Protein 3E97 (pdb70)

Nearest PDB structures (foldseek):
  4qx5-assembly1_A  TM=8.633E-01  e=5.272E-08  Homo sapiens
  6flo-assembly1_A  TM=8.308E-01  e=7.517E-08  Trypanosoma brucei brucei TREU927
  7t4v-assembly2_B  TM=6.970E-01  e=5.272E-08  Homo sapiens
  8evb-assembly1_D  TM=7.385E-01  e=1.285E-06  Homo sapiens
  1cx4-assembly1_A  TM=6.347E-01  e=1.441E-07  Rattus norvegicus

InterPro domains:
  IPR000595 Cyclic nucleotide-binding domain [PF00027] (10-98)
  IPR000595 Cyclic nucleotide-binding domain [PS50042] (1-112)
  IPR000595 Cyclic nucleotide-binding domain [SM00100] (1-110)
  IPR000595 Cyclic nucleotide-binding domain [cd00038] (2-102)
  IPR012318 Crp-type HTH domain [PF13545] (149-202)
  IPR012318 Crp-type HTH domain [PS51063] (125-197)
  IPR012318 Crp-type HTH domain [SM00419] (147-195)
  IPR014710 RmlC-like jelly roll fold [G3DSA:2.60.120.10] (1-125)
  IPR018488 Cyclic nucleotide-binding, conserved site [PS00889] (60-77)
  IPR018490 Cyclic nucleotide-binding domain superfamily [SSF51206] (4-120)
  IPR036388 Winged helix-like DNA-binding domain superfamily [G3DSA:1.10.10.10] (126-210)
  IPR036390 Winged helix DNA-binding domain superfamily [SSF46785] (132-202)
  IPR050397 Global Transcriptional Regulators in Environmental Response [PTHR24567] (12-201)

CATH classification: 2.60.120.10 (+1 more: 1.10.10.10)

Secondary structure (DSSP, 8-state):
----HHHHHTSGGGTT--TT--HHHHT---EEE-TT-B---TT-TTT--EEE-SSEEEEEEE---EEEEEEEESSEEESTTTTT------EEEEESS-EEE---HHHHHHHHHH-HHHHHHHH--HHHHHHHHHHHHHHHH-HHHHHHHHHHHHHHHHHHHT-SSTTEE---TTT---S---HHHHHHHHHHHHHTTSEEE-SS-EEES-HHHHHH--

Organism: Deinococcus geothermalis (strain DSM 11300 / CIP 105573 / AG-3a) (NCBI:txid319795)

B-factor: mean 30.37, std 11.66, range [12.68, 72.58]

Sequence (218 aa):
GVGRRLDDLKRSPLFQQNVVPEDAREALKVVTTERNFQPDELVVEQDAEGEALHLVTTGVVRVSSRVSLRERVLGDIYAPGVVVGETAVLAHQERSASVRALTPVRTLLHREHFELIILRRHPRVLWNLAELARRVTFLNDELIAFGQNTEAALTHVFANLYRQRLAAGVPQQPEVLPLGTQDIARTSSSRETTVSRVLKRLEAHNILEVSPRSVTLLLDLAALEALS

Foldseek 3Di:
DQDDVVLQCQALLRPPFDPVLCLQSVAKGKDKDAAFDWDADPPQGLFDKKQWAAAKKWKWAPPCQIQTQGMAGPRYMDSLVCLPPVDGGRMIIGTRHIIMIMHGSVSVNVSCVVTVVSVVSSVVVVVVVVLVVLCVVQLVPALLSNVLSVLLVQLVNLVVNVDPLSQWAQAALVRSSHRPDDSVRSVVNLVVCVVVVQWDHDRGTIGGDHSPCSVVVD

Radius of gyration: 18.52 Å; Cα contacts (8 Å, |Δi|>4): 365; chains: 1; bounding box: 41×47×43 Å

Solvent-accessible surface area: 12024 Å² total

Structure (mmCIF, N/CA/C/O backbone):
data_3E97
#
_entry.id   3E97
#
_cell.length_a   68.000
_cell.length_b   68.000
_cell.length_c   111.450
_cell.angle_alpha   90.000
_cell.angle_beta   90.000
_cell.angle_gamma   90.000
#
_symmetry.space_group_name_H-M   'P 41 21 2'
#
loop_
_entity.id
_entity.type
_entity.pdbx_description
1 polymer 'Transcriptional regulator, Crp/Fnr family'
2 non-polymer 1,2-ETHANEDIOL
3 water water
#
loop_
_atom_site.group_PDB
_atom_site.id
_atom_site.type_symbol
_atom_site.label_atom_id
_atom_site.label_alt_id
_atom_site.label_comp_id
_atom_site.label_asym_id
_atom_site.label_entity_id
_atom_site.label_seq_id
_atom_site.pdbx_PDB_ins_code
_atom_site.Cartn_x
_atom_site.Cartn_y
_atom_site.Cartn_z
_atom_site.occupancy
_atom_site.B_iso_or_equiv
_atom_site.auth_seq_id
_atom_site.auth_comp_id
_atom_site.auth_asym_id
_atom_site.auth_atom_id
_atom_site.pdbx_PDB_model_num
ATOM 1 N N . GLY A 1 1 ? -7.616 30.293 14.176 1.00 47.48 0 GLY A N 1
ATOM 2 C CA . GLY A 1 1 ? -8.581 29.161 14.344 1.00 49.11 0 GLY A CA 1
ATOM 3 C C . GLY A 1 1 ? -7.929 27.783 14.338 1.00 49.69 0 GLY A C 1
ATOM 4 O O . GLY A 1 1 ? -6.774 27.628 13.918 1.00 48.34 0 GLY A O 1
ATOM 5 N N . VAL A 1 2 ? -8.671 26.776 14.805 1.00 48.85 1 VAL A N 1
ATOM 6 C CA . VAL A 1 2 ? -8.176 25.396 14.827 1.00 48.49 1 VAL A CA 1
ATOM 7 C C . VAL A 1 2 ? -7.884 24.976 13.385 1.00 46.03 1 VAL A C 1
ATOM 8 O O . VAL A 1 2 ? -8.369 25.609 12.440 1.00 46.60 1 VAL A O 1
ATOM 12 N N . GLY A 1 3 ? -7.083 23.931 13.208 1.00 41.64 2 GLY A N 1
ATOM 13 C CA . GLY A 1 3 ? -6.750 23.464 11.876 1.00 39.94 2 GLY A CA 1
ATOM 14 C C . GLY A 1 3 ? -7.969 23.103 11.034 1.00 39.97 2 GLY A C 1
ATOM 15 O O . GLY A 1 3 ? -8.892 22.447 11.525 1.00 40.57 2 GLY A O 1
ATOM 16 N N . ARG A 1 4 ? -7.974 23.576 9.785 1.00 37.08 3 ARG A N 1
ATOM 17 C CA A ARG A 1 4 ? -9.039 23.253 8.846 0.50 35.91 3 ARG A CA 1
ATOM 18 C CA B ARG A 1 4 ? -9.026 23.322 8.796 0.50 37.48 3 ARG A CA 1
ATOM 19 C C . ARG A 1 4 ? -8.432 22.489 7.695 1.00 35.42 3 ARG A C 1
ATOM 20 O O . ARG A 1 4 ? -7.224 22.534 7.472 1.00 35.39 3 ARG A O 1
ATOM 35 N N . LEU A 1 5 ? -9.287 21.796 6.958 1.00 33.37 4 LEU A N 1
ATOM 36 C CA . LEU A 1 5 ? -8.855 21.034 5.818 1.00 32.71 4 LEU A CA 1
ATOM 37 C C . LEU A 1 5 ? -8.254 22.006 4.774 1.00 31.08 4 LEU A C 1
ATOM 38 O O . LEU A 1 5 ? -7.383 21.627 3.994 1.00 33.91 4 LEU A O 1
ATOM 43 N N . ASP A 1 6 ? -8.752 23.245 4.753 1.00 29.72 5 ASP A N 1
ATOM 44 C CA . ASP A 1 6 ? -8.271 24.297 3.843 1.00 32.04 5 ASP A CA 1
ATOM 45 C C . ASP A 1 6 ? -6.749 24.517 3.988 1.00 27.72 5 ASP A C 1
ATOM 46 O O . ASP A 1 6 ? -6.015 24.636 3.006 1.00 28.02 5 ASP A O 1
ATOM 51 N N . ASP A 1 7 ? -6.304 24.563 5.231 1.00 27.70 6 ASP A N 1
ATOM 52 C CA . ASP A 1 7 ? -4.881 24.701 5.557 1.00 27.87 6 ASP A CA 1
ATOM 53 C C . ASP A 1 7 ? -4.039 23.611 4.949 1.00 25.74 6 ASP A C 1
ATOM 54 O O . ASP A 1 7 ? -2.960 23.885 4.430 1.00 26.34 6 ASP A O 1
ATOM 59 N N . LEU A 1 8 ? -4.502 22.362 5.038 1.00 25.98 7 LEU A N 1
ATOM 60 C CA . LEU A 1 8 ? -3.748 21.235 4.512 1.00 25.61 7 LEU A CA 1
ATOM 61 C C . LEU A 1 8 ? -3.836 21.142 2.990 1.00 27.31 7 LEU A C 1
ATOM 62 O O . LEU A 1 8 ? -2.859 20.807 2.316 1.00 25.51 7 LEU A O 1
ATOM 67 N N . LYS A 1 9 ? -4.997 21.476 2.425 1.00 26.10 8 LYS A N 1
ATOM 68 C CA . LYS A 1 9 ? -5.149 21.457 0.979 1.00 27.58 8 LYS A CA 1
ATOM 69 C C . LYS A 1 9 ? -4.141 22.393 0.292 1.00 26.23 8 LYS A C 1
ATOM 70 O O . LYS A 1 9 ? -3.675 22.126 -0.814 1.00 25.14 8 LYS A O 1
ATOM 73 N N . ARG A 1 10 ? -3.816 23.490 0.961 1.00 24.89 9 ARG A N 1
ATOM 74 C CA . ARG A 1 10 ? -2.880 24.482 0.445 1.00 27.19 9 ARG A CA 1
ATOM 75 C C . ARG A 1 10 ? -1.415 24.198 0.777 1.00 27.80 9 ARG A C 1
ATOM 76 O O . ARG A 1 10 ? -0.524 24.826 0.207 1.00 25.66 9 ARG A O 1
ATOM 80 N N . SER A 1 11 ? -1.168 23.260 1.690 1.00 27.38 10 SER A N 1
ATOM 81 C CA . SER A 1 11 ? 0.194 22.933 2.114 1.00 25.99 10 SER A CA 1
ATOM 82 C C . SER A 1 11 ? 0.952 22.151 1.043 1.00 27.31 10 SER A C 1
ATOM 83 O O . SER A 1 11 ? 0.401 21.242 0.414 1.00 27.32 10 SER A O 1
ATOM 86 N N . PRO A 1 12 ? 2.222 22.522 0.804 1.00 28.40 11 PRO A N 1
ATOM 87 C CA . PRO A 1 12 ? 2.980 21.735 -0.174 1.00 27.95 11 PRO A CA 1
ATOM 88 C C . PRO A 1 12 ? 3.046 20.252 0.208 1.00 24.42 11 PRO A C 1
ATOM 89 O O . PRO A 1 12 ? 3.063 19.412 -0.681 1.00 28.29 11 PRO A O 1
ATOM 93 N N . LEU A 1 13 ? 3.035 19.940 1.507 1.00 23.51 12 LEU A N 1
ATOM 94 C CA . LEU A 1 13 ? 3.096 18.547 1.978 1.00 25.11 12 LEU A CA 1
ATOM 95 C C . LEU A 1 13 ? 1.868 17.723 1.587 1.00 26.65 12 LEU A C 1
ATOM 96 O O . LEU A 1 13 ? 1.958 16.497 1.438 1.00 24.31 12 LEU A O 1
ATOM 101 N N . PHE A 1 14 ? 0.734 18.395 1.382 1.00 26.58 13 PHE A N 1
ATOM 102 C CA . PHE A 1 14 ? -0.513 17.684 1.079 1.00 29.21 13 PHE A CA 1
ATOM 103 C C . PHE A 1 14 ? -1.135 17.886 -0.302 1.00 33.21 13 PHE A C 1
ATOM 104 O O . PHE A 1 14 ? -2.317 17.620 -0.487 1.00 33.69 13 PHE A O 1
ATOM 112 N N . GLN A 1 15 ? -0.336 18.286 -1.287 1.00 34.94 14 GLN A N 1
ATOM 113 C CA A GLN A 1 15 ? -0.843 18.482 -2.641 0.50 35.53 14 GLN A CA 1
ATOM 114 C CA B GLN A 1 15 ? -0.822 18.482 -2.656 0.50 35.59 14 GLN A CA 1
ATOM 115 C C . GLN A 1 15 ? -1.212 17.149 -3.282 1.00 36.23 14 GLN A C 1
ATOM 116 O O . GLN A 1 15 ? -0.435 16.211 -3.266 1.00 37.07 14 GLN A O 1
ATOM 127 N N . ASN A 1 16 ? -2.421 17.079 -3.843 1.00 38.70 15 ASN A N 1
ATOM 128 C CA . ASN A 1 16 ? -2.935 15.848 -4.468 1.00 38.99 15 ASN A CA 1
ATOM 129 C C . ASN A 1 16 ? -2.849 14.608 -3.583 1.00 37.01 15 ASN A C 1
ATOM 130 O O . ASN A 1 16 ? -2.572 13.515 -4.075 1.00 42.14 15 ASN A O 1
ATOM 135 N N . VAL A 1 17 ? -3.054 14.772 -2.281 1.00 31.72 16 VAL A N 1
ATOM 136 C CA A VAL A 1 17 ? -3.042 13.665 -1.333 0.50 31.12 16 VAL A CA 1
ATOM 137 C CA B VAL A 1 17 ? -3.050 13.615 -1.388 0.50 30.76 16 VAL A CA 1
ATOM 138 C C . VAL A 1 17 ? -4.508 13.299 -1.058 1.00 31.99 16 VAL A C 1
ATOM 139 O O . VAL A 1 17 ? -5.369 14.190 -1.070 1.00 30.04 16 VAL A O 1
ATOM 146 N N . PRO A 1 18 ? -4.807 12.012 -0.816 1.00 32.53 17 PRO A N 1
ATOM 147 C CA . PRO A 1 18 ? -6.205 11.688 -0.554 1.00 33.25 17 PRO A CA 1
ATOM 148 C C . PRO A 1 18 ? -6.788 12.387 0.664 1.00 32.40 17 PRO A C 1
ATOM 149 O O . PRO A 1 18 ? -6.109 12.588 1.680 1.00 29.21 17 PRO A O 1
ATOM 153 N N . GLU A 1 19 ? -8.055 12.758 0.557 1.00 31.58 18 GLU A N 1
ATOM 154 C CA . GLU A 1 19 ? -8.739 13.415 1.654 1.00 32.12 18 GLU A CA 1
ATOM 155 C C . GLU A 1 19 ? -8.571 12.728 3.022 1.00 31.45 18 GLU A C 1
ATOM 156 O O . GLU A 1 19 ? -8.432 13.415 4.028 1.00 34.04 18 GLU A O 1
ATOM 162 N N . ASP A 1 20 ? -8.580 11.398 3.082 1.00 32.34 19 ASP A N 1
ATOM 163 C CA . ASP A 1 20 ? -8.451 10.715 4.385 1.00 35.34 19 ASP A CA 1
ATOM 164 C C . ASP A 1 20 ? -7.093 10.936 5.066 1.00 35.48 19 ASP A C 1
ATOM 165 O O . ASP A 1 20 ? -7.017 10.959 6.289 1.00 36.59 19 ASP A O 1
ATOM 170 N N . ALA A 1 21 ? -6.041 11.136 4.273 1.00 35.10 20 ALA A N 1
ATOM 171 C CA . ALA A 1 21 ? -4.715 11.445 4.801 1.00 34.16 20 ALA A CA 1
ATOM 172 C C . ALA A 1 21 ? -4.762 12.796 5.478 1.00 30.75 20 ALA A C 1
ATOM 173 O O . ALA A 1 21 ? -4.248 12.975 6.568 1.00 31.31 20 ALA A O 1
ATOM 183 N N . ARG A 1 23 ? -7.422 14.307 6.714 1.00 25.84 22 ARG A N 1
ATOM 184 C CA . ARG A 1 23 ? -8.243 14.251 7.919 1.00 25.47 22 ARG A CA 1
ATOM 185 C C . ARG A 1 23 ? -7.530 13.545 9.064 1.00 24.93 22 ARG A C 1
ATOM 186 O O . ARG A 1 23 ? -7.712 13.933 10.207 1.00 23.88 22 ARG A O 1
ATOM 194 N N . GLU A 1 24 ? -6.711 12.536 8.755 1.00 25.49 23 GLU A N 1
ATOM 195 C CA . GLU A 1 24 ? -5.880 11.913 9.798 1.00 28.16 23 GLU A CA 1
ATOM 196 C C . GLU A 1 24 ? -4.911 12.932 10.398 1.00 25.28 23 GLU A C 1
ATOM 197 O O . GLU A 1 24 ? -4.702 12.979 11.618 1.00 26.03 23 GLU A O 1
ATOM 203 N N . ALA A 1 25 ? -4.333 13.774 9.551 1.00 25.82 24 ALA A N 1
ATOM 204 C CA . ALA A 1 25 ? -3.391 14.798 10.013 1.00 26.14 24 ALA A CA 1
ATOM 205 C C . ALA A 1 25 ? -4.075 15.824 10.907 1.00 25.54 24 ALA A C 1
ATOM 206 O O . ALA A 1 25 ? -3.554 16.247 11.947 1.00 27.24 24 ALA A O 1
ATOM 208 N N . LEU A 1 26 ? -5.279 16.214 10.516 1.00 25.88 25 LEU A N 1
ATOM 209 C CA . LEU A 1 26 ? -6.040 17.205 11.267 1.00 24.51 25 LEU A CA 1
ATOM 210 C C . LEU A 1 26 ? -6.313 16.787 12.715 1.00 25.52 25 LEU A C 1
ATOM 211 O O . LEU A 1 26 ? -6.398 17.634 13.593 1.00 25.67 25 LEU A O 1
ATOM 216 N N . LYS A 1 27 ? -6.449 15.490 12.970 1.00 25.30 26 LYS A N 1
ATOM 217 C CA . LYS A 1 27 ? -6.694 15.010 14.345 1.00 27.06 26 LYS A CA 1
ATOM 218 C C . LYS A 1 27 ? -5.506 15.223 15.271 1.00 28.53 26 LYS A C 1
ATOM 219 O O . LYS A 1 27 ? -5.678 15.290 16.493 1.00 31.06 26 LYS A O 1
ATOM 222 N N . VAL A 1 28 ? -4.304 15.337 14.699 1.00 26.96 27 VAL A N 1
ATOM 223 C CA . VAL A 1 28 ? -3.082 15.460 15.495 1.00 28.22 27 VAL A CA 1
ATOM 224 C C . VAL A 1 28 ? -2.293 16.788 15.372 1.00 30.31 27 VAL A C 1
ATOM 225 O O . VAL A 1 28 ? -1.144 16.867 15.828 1.00 32.22 27 VAL A O 1
ATOM 229 N N . VAL A 1 29 ? -2.893 17.823 14.787 1.00 28.46 28 VAL A N 1
ATOM 230 C CA . VAL A 1 29 ? -2.214 19.125 14.710 1.00 27.37 28 VAL A CA 1
ATOM 231 C C . VAL A 1 29 ? -2.775 20.044 15.781 1.00 28.46 28 VAL A C 1
ATOM 232 O O . VAL A 1 29 ? -3.890 19.825 16.288 1.00 28.08 28 VAL A O 1
ATOM 236 N N . THR A 1 30 ? -1.970 21.034 16.163 1.00 26.05 29 THR A N 1
ATOM 237 C CA A THR A 1 30 ? -2.332 22.030 17.153 0.50 25.94 29 THR A CA 1
ATOM 238 C CA B THR A 1 30 ? -2.393 22.036 17.125 0.50 26.49 29 THR A CA 1
ATOM 239 C C . THR A 1 30 ? -2.039 23.418 16.586 1.00 25.69 29 THR A C 1
ATOM 240 O O . THR A 1 30 ? -0.920 23.654 16.098 1.00 23.93 29 THR A O 1
ATOM 247 N N . GLU A 1 31 ? -3.011 24.312 16.645 1.00 25.72 30 GLU A N 1
ATOM 248 C CA . GLU A 1 31 ? -2.815 25.667 16.172 1.00 29.16 30 GLU A CA 1
ATOM 249 C C . GLU A 1 31 ? -1.879 26.392 17.136 1.00 27.60 30 GLU A C 1
ATOM 250 O O . GLU A 1 31 ? -2.036 26.296 18.363 1.00 26.61 30 GLU A O 1
ATOM 256 N N . ARG A 1 32 ? -0.926 27.135 16.566 1.00 23.75 31 ARG A N 1
ATOM 257 C CA . ARG A 1 32 ? 0.038 27.934 17.327 1.00 23.05 31 ARG A CA 1
ATOM 258 C C . ARG A 1 32 ? 0.208 29.261 16.588 1.00 26.21 31 ARG A C 1
ATOM 259 O O . ARG A 1 32 ? 0.425 29.280 15.374 1.00 28.62 31 ARG A O 1
ATOM 267 N N . ASN A 1 33 ? 0.064 30.371 17.297 1.00 26.69 32 ASN A N 1
ATOM 268 C CA . ASN A 1 33 ? 0.195 31.694 16.663 1.00 26.27 32 ASN A CA 1
ATOM 269 C C . ASN A 1 33 ? 1.402 32.423 17.191 1.00 25.99 32 ASN A C 1
ATOM 270 O O . ASN A 1 33 ? 1.749 32.290 18.367 1.00 25.58 32 ASN A O 1
ATOM 275 N N . PHE A 1 34 ? 2.076 33.153 16.298 1.00 22.21 33 PHE A N 1
ATOM 276 C CA . PHE A 1 34 ? 3.261 33.892 16.648 1.00 20.64 33 PHE A CA 1
ATOM 277 C C . PHE A 1 34 ? 3.150 35.319 16.136 1.00 20.65 33 PHE A C 1
ATOM 278 O O . PHE A 1 34 ? 2.588 35.577 15.073 1.00 20.77 33 PHE A O 1
ATOM 286 N N . GLN A 1 35 ? 3.657 36.246 16.935 1.00 22.03 34 GLN A N 1
ATOM 287 C CA . GLN A 1 35 ? 3.666 37.645 16.572 1.00 23.25 34 GLN A CA 1
ATOM 288 C C . GLN A 1 35 ? 5.025 37.977 15.975 1.00 23.80 34 GLN A C 1
ATOM 289 O O . GLN A 1 35 ? 5.968 37.210 16.131 1.00 23.28 34 GLN A O 1
ATOM 295 N N . PRO A 1 36 ? 5.130 39.117 15.267 1.00 24.06 35 PRO A N 1
ATOM 296 C CA . PRO A 1 36 ? 6.423 39.449 14.671 1.00 23.91 35 PRO A CA 1
ATOM 297 C C . PRO A 1 36 ? 7.580 39.391 15.669 1.00 24.88 35 PRO A C 1
ATOM 298 O O . PRO A 1 36 ? 7.455 39.852 16.815 1.00 25.09 35 PRO A O 1
ATOM 302 N N . ASP A 1 37 ? 8.686 38.791 15.229 1.00 23.09 36 ASP A N 1
ATOM 303 C CA . ASP A 1 37 ? 9.923 38.625 16.007 1.00 24.01 36 ASP A CA 1
ATOM 304 C C . ASP A 1 37 ? 9.936 37.502 17.029 1.00 22.50 36 ASP A C 1
ATOM 305 O O . ASP A 1 37 ? 10.953 37.306 17.688 1.00 23.31 36 ASP A O 1
ATOM 310 N N . GLU A 1 38 ? 8.825 36.780 17.186 1.00 20.07 37 GLU A N 1
ATOM 311 C CA . GLU A 1 38 ? 8.774 35.652 18.098 1.00 22.08 37 GLU A CA 1
ATOM 312 C C . GLU A 1 38 ? 9.348 34.406 17.414 1.00 21.28 37 GLU A C 1
ATOM 313 O O . GLU A 1 38 ? 9.201 34.211 16.200 1.00 20.10 37 GLU A O 1
ATOM 319 N N . LEU A 1 39 ? 10.001 33.573 18.208 1.00 22.37 38 LEU A N 1
ATOM 320 C CA . LEU A 1 39 ? 10.556 32.306 17.745 1.00 24.48 38 LEU A CA 1
ATOM 321 C C . LEU A 1 39 ? 9.458 31.256 17.570 1.00 25.08 38 LEU A C 1
ATOM 322 O O . LEU A 1 39 ? 8.610 31.064 18.468 1.00 22.58 38 LEU A O 1
ATOM 327 N N . VAL A 1 40 ? 9.452 30.608 16.402 1.00 25.20 39 VAL A N 1
ATOM 328 C CA . VAL A 1 40 ? 8.540 29.494 16.090 1.00 24.88 39 VAL A CA 1
ATOM 329 C C . VAL A 1 40 ? 9.191 28.229 16.685 1.00 27.46 39 VAL A C 1
ATOM 330 O O . VAL A 1 40 ? 10.238 27.758 16.231 1.00 28.12 39 VAL A O 1
ATOM 334 N N . VAL A 1 41 ? 8.587 27.741 17.755 1.00 30.71 40 VAL A N 1
ATOM 335 C CA . VAL A 1 41 ? 9.067 26.595 18.509 1.00 33.46 40 VAL A CA 1
ATOM 336 C C . VAL A 1 41 ? 7.920 26.121 19.399 1.00 35.58 40 VAL A C 1
ATOM 337 O O . VAL A 1 41 ? 7.005 26.898 19.716 1.00 33.55 40 VAL A O 1
ATOM 341 N N . GLU A 1 42 ? 7.953 24.831 19.730 1.00 36.47 41 GLU A N 1
ATOM 342 C CA . GLU A 1 42 ? 7.011 24.203 20.643 1.00 38.09 41 GLU A CA 1
ATOM 343 C C . GLU A 1 42 ? 7.833 23.889 21.894 1.00 39.23 41 GLU A C 1
ATOM 344 O O . GLU A 1 42 ? 8.856 23.190 21.811 1.00 34.71 41 GLU A O 1
ATOM 350 N N . GLN A 1 43 ? 7.403 24.415 23.040 1.00 40.19 42 GLN A N 1
ATOM 351 C CA . GLN A 1 43 ? 8.118 24.152 24.293 1.00 43.24 42 GLN A CA 1
ATOM 352 C C . GLN A 1 43 ? 8.082 22.635 24.548 1.00 43.65 42 GLN A C 1
ATOM 353 O O . GLN A 1 43 ? 7.036 21.994 24.371 1.00 43.61 42 GLN A O 1
ATOM 359 N N . ASP A 1 44 ? 9.239 22.073 24.907 1.00 44.22 43 ASP A N 1
ATOM 360 C CA . ASP A 1 44 ? 9.405 20.629 25.189 1.00 44.07 43 ASP A CA 1
ATOM 361 C C . ASP A 1 44 ? 9.510 19.735 23.935 1.00 44.74 43 ASP A C 1
ATOM 362 O O . ASP A 1 44 ? 9.596 18.502 24.055 1.00 44.50 43 ASP A O 1
ATOM 367 N N . ALA A 1 45 ? 9.514 20.346 22.748 1.00 42.71 44 ALA A N 1
ATOM 368 C CA . ALA A 1 45 ? 9.662 19.617 21.475 1.00 43.49 44 ALA A CA 1
ATOM 369 C C . ALA A 1 45 ? 10.541 20.467 20.559 1.00 47.01 44 ALA A C 1
ATOM 370 O O . ALA A 1 45 ? 10.275 20.624 19.355 1.00 47.47 44 ALA A O 1
ATOM 372 N N . GLU A 1 46 ? 11.604 20.997 21.175 1.00 50.51 45 GLU A N 1
ATOM 373 C CA . GLU A 1 46 ? 12.587 21.861 20.527 1.00 53.49 45 GLU A CA 1
ATOM 374 C C . GLU A 1 46 ? 13.366 20.995 19.544 1.00 54.79 45 GLU A C 1
ATOM 375 O O . GLU A 1 46 ? 13.900 19.944 19.932 1.00 57.35 45 GLU A O 1
ATOM 381 N N . GLY A 1 47 ? 13.423 21.419 18.282 1.00 54.31 46 GLY A N 1
ATOM 382 C CA . GLY A 1 47 ? 14.151 20.681 17.250 1.00 53.47 46 GLY A CA 1
ATOM 383 C C . GLY A 1 47 ? 13.457 19.440 16.710 1.00 52.79 46 GLY A C 1
ATOM 384 O O . GLY A 1 47 ? 13.958 18.823 15.772 1.00 55.16 46 GLY A O 1
ATOM 385 N N . GLU A 1 48 ? 12.297 19.090 17.267 1.00 49.76 47 GLU A N 1
ATOM 386 C CA . GLU A 1 48 ? 11.573 17.891 16.877 1.00 47.31 47 GLU A CA 1
ATOM 387 C C . GLU A 1 48 ? 10.345 18.172 16.014 1.00 43.70 47 GLU A C 1
ATOM 388 O O . GLU A 1 48 ? 10.232 17.662 14.887 1.00 41.31 47 GLU A O 1
ATOM 394 N N . ALA A 1 49 ? 9.423 18.968 16.572 1.00 39.66 48 ALA A N 1
ATOM 395 C CA . ALA A 1 49 ? 8.118 19.227 15.961 1.00 36.92 48 ALA A CA 1
ATOM 396 C C . ALA A 1 49 ? 8.209 19.900 14.610 1.00 35.12 48 ALA A C 1
ATOM 397 O O . ALA A 1 49 ? 9.156 20.619 14.333 1.00 35.04 48 ALA A O 1
ATOM 399 N N . LEU A 1 50 ? 7.202 19.632 13.785 1.00 33.63 49 LEU A N 1
ATOM 400 C CA . LEU A 1 50 ? 7.036 20.211 12.459 1.00 32.15 49 LEU A CA 1
ATOM 401 C C . LEU A 1 50 ? 5.954 21.309 12.553 1.00 30.21 49 LEU A C 1
ATOM 402 O O . LEU A 1 50 ? 5.003 21.201 13.351 1.00 24.46 49 LEU A O 1
ATOM 407 N N . HIS A 1 51 ? 6.118 22.374 11.768 1.00 26.06 50 HIS A N 1
ATOM 408 C CA . HIS A 1 51 ? 5.148 23.461 11.733 1.00 23.11 50 HIS A CA 1
ATOM 409 C C . HIS A 1 51 ? 4.762 23.728 10.288 1.00 21.63 50 HIS A C 1
ATOM 410 O O . HIS A 1 51 ? 5.617 23.944 9.427 1.00 19.84 50 HIS A O 1
ATOM 417 N N . LEU A 1 52 ? 3.468 23.635 10.008 1.00 19.77 51 LEU A N 1
ATOM 418 C CA . LEU A 1 52 ? 2.944 24.031 8.719 1.00 18.00 51 LEU A CA 1
ATOM 419 C C . LEU A 1 52 ? 2.706 25.540 8.869 1.00 16.12 51 LEU A C 1
ATOM 420 O O . LEU A 1 52 ? 1.956 25.977 9.744 1.00 15.98 51 LEU A O 1
ATOM 425 N N . VAL A 1 53 ? 3.335 26.327 8.019 1.00 16.01 52 VAL A N 1
ATOM 426 C CA . VAL A 1 53 ? 3.228 27.788 8.057 1.00 16.01 52 VAL A CA 1
ATOM 427 C C . VAL A 1 53 ? 2.049 28.173 7.165 1.00 16.28 52 VAL A C 1
ATOM 428 O O . VAL A 1 53 ? 2.161 28.150 5.938 1.00 15.01 52 VAL A O 1
ATOM 432 N N . THR A 1 54 ? 0.924 28.530 7.788 1.00 16.61 53 THR A N 1
ATOM 433 C CA . THR A 1 54 ? -0.327 28.773 7.062 1.00 18.39 53 THR A CA 1
ATOM 434 C C . THR A 1 54 ? -0.560 30.231 6.666 1.00 20.41 53 THR A C 1
ATOM 435 O O . THR A 1 54 ? -1.286 30.492 5.703 1.00 19.79 53 THR A O 1
ATOM 439 N N . THR A 1 55 ? 0.037 31.158 7.413 1.00 18.95 54 THR A N 1
ATOM 440 C CA . THR A 1 55 ? -0.006 32.585 7.077 1.00 20.41 54 THR A CA 1
ATOM 441 C C . THR A 1 55 ? 1.335 33.215 7.427 1.00 20.22 54 THR A C 1
ATOM 442 O O . THR A 1 55 ? 2.073 32.707 8.249 1.00 18.73 54 THR A O 1
ATOM 446 N N . GLY A 1 56 ? 1.661 34.324 6.786 1.00 18.58 55 GLY A N 1
ATOM 447 C CA . GLY A 1 56 ? 2.838 35.047 7.168 1.00 18.71 55 GLY A CA 1
ATOM 448 C C . GLY A 1 56 ? 4.121 34.568 6.546 1.00 16.42 55 GLY A C 1
ATOM 449 O O . GLY A 1 56 ? 4.132 33.870 5.528 1.00 18.33 55 GLY A O 1
ATOM 450 N N . VAL A 1 57 ? 5.195 35.018 7.157 1.00 16.12 56 VAL A N 1
ATOM 451 C CA . VAL A 1 57 ? 6.545 34.764 6.697 1.00 16.35 56 VAL A CA 1
ATOM 452 C C . VAL A 1 57 ? 7.446 34.535 7.889 1.00 16.69 56 VAL A C 1
ATOM 453 O O . VAL A 1 57 ? 7.386 35.268 8.898 1.00 17.69 56 VAL A O 1
ATOM 457 N N . VAL A 1 58 ? 8.301 33.516 7.777 1.00 16.55 57 VAL A N 1
ATOM 458 C CA . VAL A 1 58 ? 9.298 33.220 8.784 1.00 15.09 57 VAL A CA 1
ATOM 459 C C . VAL A 1 58 ? 10.717 33.286 8.185 1.00 17.55 57 VAL A C 1
ATOM 460 O O . VAL A 1 58 ? 10.921 33.133 6.966 1.00 17.06 57 VAL A O 1
ATOM 464 N N . ARG A 1 59 ? 11.684 33.534 9.060 1.00 18.70 58 ARG A N 1
ATOM 465 C CA . ARG A 1 59 ? 13.096 33.577 8.686 1.00 17.99 58 ARG A CA 1
ATOM 466 C C . ARG A 1 59 ? 13.822 32.471 9.395 1.00 18.37 58 ARG A C 1
ATOM 467 O O . ARG A 1 59 ? 13.733 32.351 10.619 1.00 15.93 58 ARG A O 1
ATOM 475 N N . VAL A 1 60 ? 14.602 31.701 8.630 1.00 17.49 59 VAL A N 1
ATOM 476 C CA . VAL A 1 60 ? 15.346 30.571 9.166 1.00 18.78 59 VAL A CA 1
ATOM 477 C C . VAL A 1 60 ? 16.816 30.953 9.253 1.00 20.42 59 VAL A C 1
ATOM 478 O O . VAL A 1 60 ? 17.380 31.498 8.298 1.00 20.39 59 VAL A O 1
ATOM 482 N N . SER A 1 61 ? 17.426 30.691 10.405 1.00 24.28 60 SER A N 1
ATOM 483 C CA A SER A 1 61 ? 18.825 31.025 10.647 0.50 26.83 60 SER A CA 1
ATOM 484 C CA B SER A 1 61 ? 18.837 30.991 10.575 0.50 26.52 60 SER A CA 1
ATOM 485 C C . SER A 1 61 ? 19.529 29.949 11.451 1.00 29.91 60 SER A C 1
ATOM 486 O O . SER A 1 61 ? 18.887 29.062 12.031 1.00 29.82 60 SER A O 1
ATOM 491 N N . ARG A 1 62 ? 20.854 30.038 11.471 1.00 34.93 61 ARG A N 1
ATOM 492 C CA . ARG A 1 62 ? 21.689 29.207 12.327 1.00 37.70 61 ARG A CA 1
ATOM 493 C C . ARG A 1 62 ? 22.570 30.256 13.001 1.00 37.94 61 ARG A C 1
ATOM 494 O O . ARG A 1 62 ? 23.172 31.100 12.316 1.00 34.60 61 ARG A O 1
ATOM 502 N N . VAL A 1 63 ? 22.603 30.247 14.328 1.00 42.53 62 VAL A N 1
ATOM 503 C CA . VAL A 1 63 ? 23.453 31.185 15.069 1.00 47.69 62 VAL A CA 1
ATOM 504 C C . VAL A 1 63 ? 24.591 30.404 15.710 1.00 49.56 62 VAL A C 1
ATOM 505 O O . VAL A 1 63 ? 24.367 29.339 16.309 1.00 49.29 62 VAL A O 1
ATOM 509 N N . SER A 1 64 ? 25.805 30.932 15.566 1.00 53.16 63 SER A N 1
ATOM 510 C CA . SER A 1 64 ? 27.001 30.309 16.129 1.00 55.46 63 SER A CA 1
ATOM 511 C C . SER A 1 64 ? 27.013 30.488 17.641 1.00 57.20 63 SER A C 1
ATOM 512 O O . SER A 1 64 ? 26.309 31.346 18.174 1.00 58.01 63 SER A O 1
ATOM 515 N N . LEU A 1 65 ? 27.810 29.673 18.328 1.00 59.81 64 LEU A N 1
ATOM 516 C CA . LEU A 1 65 ? 27.898 29.716 19.794 1.00 60.37 64 LEU A CA 1
ATOM 517 C C . LEU A 1 65 ? 28.173 31.130 20.306 1.00 59.80 64 LEU A C 1
ATOM 518 O O . LEU A 1 65 ? 27.566 31.572 21.281 1.00 60.11 64 LEU A O 1
ATOM 523 N N . ARG A 1 68 ? 26.767 35.090 16.193 1.00 52.22 67 ARG A N 1
ATOM 524 C CA . ARG A 1 68 ? 26.783 35.454 14.774 1.00 53.25 67 ARG A CA 1
ATOM 525 C C . ARG A 1 68 ? 25.748 34.643 13.974 1.00 53.21 67 ARG A C 1
ATOM 526 O O . ARG A 1 68 ? 25.847 33.413 13.889 1.00 54.34 67 ARG A O 1
ATOM 531 N N . GLU A 1 69 ? 24.764 35.338 13.398 1.00 51.58 68 GLU A N 1
ATOM 532 C CA . GLU A 1 69 ? 23.695 34.690 12.636 1.00 49.81 68 GLU A CA 1
ATOM 533 C C . GLU A 1 69 ? 23.882 34.684 11.134 1.00 46.47 68 GLU A C 1
ATOM 534 O O . GLU A 1 69 ? 24.083 35.733 10.509 1.00 45.89 68 GLU A O 1
ATOM 540 N N . ARG A 1 70 ? 23.827 33.482 10.566 1.00 41.97 69 ARG A N 1
ATOM 541 C CA . ARG A 1 70 ? 23.788 33.313 9.135 1.00 38.18 69 ARG A CA 1
ATOM 542 C C . ARG A 1 70 ? 22.315 32.986 8.917 1.00 33.16 69 ARG A C 1
ATOM 543 O O . ARG A 1 70 ? 21.760 32.067 9.548 1.00 31.81 69 ARG A O 1
ATOM 551 N N . VAL A 1 71 ? 21.683 33.788 8.073 1.00 30.77 70 VAL A N 1
ATOM 552 C CA . VAL A 1 71 ? 20.306 33.571 7.683 1.00 27.70 70 VAL A CA 1
ATOM 553 C C . VAL A 1 71 ? 20.315 32.637 6.485 1.00 28.23 70 VAL A C 1
ATOM 554 O O . VAL A 1 71 ? 20.949 32.938 5.457 1.00 27.81 70 VAL A O 1
ATOM 558 N N . LEU A 1 72 ? 19.623 31.508 6.611 1.00 22.50 71 LEU A N 1
ATOM 559 C CA . LEU A 1 72 ? 19.520 30.558 5.525 1.00 21.79 71 LEU A CA 1
ATOM 560 C C . LEU A 1 72 ? 18.499 30.996 4.502 1.00 21.78 71 LEU A C 1
ATOM 561 O O . LEU A 1 72 ? 18.635 30.722 3.315 1.00 23.10 71 LEU A O 1
ATOM 566 N N . GLY A 1 73 ? 17.425 31.630 4.957 1.00 20.85 72 GLY A N 1
ATOM 567 C CA . GLY A 1 73 ? 16.401 32.096 4.053 1.00 20.63 72 GLY A CA 1
ATOM 568 C C . GLY A 1 73 ? 15.069 32.309 4.737 1.00 18.81 72 GLY A C 1
ATOM 569 O O . GLY A 1 73 ? 14.919 32.102 5.937 1.00 18.08 72 GLY A O 1
ATOM 570 N N . ASP A 1 74 ? 14.097 32.720 3.951 1.00 18.08 73 ASP A N 1
ATOM 571 C CA . ASP A 1 74 ? 12.762 32.948 4.462 1.00 16.29 73 ASP A CA 1
ATOM 572 C C . ASP A 1 74 ? 11.813 31.920 3.877 1.00 17.67 73 ASP A C 1
ATOM 573 O O . ASP A 1 74 ? 12.050 31.393 2.797 1.00 16.23 73 ASP A O 1
ATOM 578 N N . ILE A 1 75 ? 10.702 31.701 4.565 1.00 15.82 74 ILE A N 1
ATOM 579 C CA . ILE A 1 75 ? 9.674 30.782 4.114 1.00 17.71 74 ILE A CA 1
ATOM 580 C C . ILE A 1 75 ? 8.353 31.518 4.181 1.00 17.62 74 ILE A C 1
ATOM 581 O O . ILE A 1 75 ? 7.964 32.005 5.247 1.00 16.42 74 ILE A O 1
ATOM 586 N N . TYR A 1 76 ? 7.716 31.646 3.021 1.00 16.16 75 TYR A N 1
ATOM 587 C CA . TYR A 1 76 ? 6.399 32.295 2.886 1.00 18.33 75 TYR A CA 1
ATOM 588 C C . TYR A 1 76 ? 5.271 31.254 2.954 1.00 18.55 75 TYR A C 1
ATOM 589 O O . TYR A 1 76 ? 5.382 30.161 2.392 1.00 19.04 75 TYR A O 1
ATOM 598 N N . ALA A 1 77 ? 4.175 31.590 3.624 1.00 17.03 76 ALA A N 1
ATOM 599 C CA . ALA A 1 77 ? 3.023 30.691 3.646 1.00 19.28 76 ALA A CA 1
ATOM 600 C C . ALA A 1 77 ? 2.490 30.536 2.202 1.00 19.72 76 ALA A C 1
ATOM 601 O O . ALA A 1 77 ? 2.612 31.455 1.392 1.00 21.55 76 ALA A O 1
ATOM 603 N N . PRO A 1 78 ? 1.979 29.343 1.844 1.00 20.48 77 PRO A N 1
ATOM 604 C CA . PRO A 1 78 ? 1.914 28.120 2.622 1.00 20.54 77 PRO A CA 1
ATOM 605 C C . PRO A 1 78 ? 3.272 27.435 2.578 1.00 20.28 77 PRO A C 1
ATOM 606 O O . PRO A 1 78 ? 3.807 27.200 1.512 1.00 21.02 77 PRO A O 1
ATOM 610 N N . GLY A 1 79 ? 3.826 27.112 3.727 1.00 19.45 78 GLY A N 1
ATOM 611 C CA . GLY A 1 79 ? 5.120 26.484 3.783 1.00 19.72 78 GLY A CA 1
ATOM 612 C C . GLY A 1 79 ? 5.241 25.556 4.966 1.00 17.04 78 GLY A C 1
ATOM 613 O O . GLY A 1 79 ? 4.276 25.298 5.688 1.00 17.74 78 GLY A O 1
ATOM 614 N N . VAL A 1 80 ? 6.458 25.102 5.187 1.00 17.77 79 VAL A N 1
ATOM 615 C CA A VAL A 1 80 ? 6.726 24.193 6.290 0.40 18.34 79 VAL A CA 1
ATOM 616 C CA B VAL A 1 80 ? 6.759 24.115 6.213 0.60 17.90 79 VAL A CA 1
ATOM 617 C C . VAL A 1 80 ? 8.130 24.353 6.829 1.00 18.22 79 VAL A C 1
ATOM 618 O O . VAL A 1 80 ? 9.049 24.710 6.109 1.00 19.72 79 VAL A O 1
ATOM 625 N N . VAL A 1 81 ? 8.263 24.130 8.132 1.00 19.25 80 VAL A N 1
ATOM 626 C CA . VAL A 1 81 ? 9.576 24.124 8.794 1.00 20.56 80 VAL A CA 1
ATOM 627 C C . VAL A 1 81 ? 9.652 22.884 9.693 1.00 22.01 80 VAL A C 1
ATOM 628 O O . VAL A 1 81 ? 8.629 22.422 10.248 1.00 21.78 80 VAL A O 1
ATOM 632 N N . GLY A 1 82 ? 10.871 22.363 9.852 1.00 22.50 81 GLY A N 1
ATOM 633 C CA . GLY A 1 82 ? 11.117 21.190 10.691 1.00 24.08 81 GLY A CA 1
ATOM 634 C C . GLY A 1 82 ? 10.925 19.840 10.029 1.00 27.55 81 GLY A C 1
ATOM 635 O O . GLY A 1 82 ? 11.047 18.797 10.693 1.00 29.39 81 GLY A O 1
ATOM 636 N N . GLU A 1 83 ? 10.700 19.842 8.718 1.00 28.01 82 GLU A N 1
ATOM 637 C CA . GLU A 1 83 ? 10.460 18.603 7.979 1.00 32.70 82 GLU A CA 1
ATOM 638 C C . GLU A 1 83 ? 11.714 17.767 7.630 1.00 34.60 82 GLU A C 1
ATOM 639 O O . GLU A 1 83 ? 11.585 16.592 7.309 1.00 36.76 82 GLU A O 1
ATOM 645 N N . THR A 1 84 ? 12.899 18.376 7.650 1.00 37.23 83 THR A N 1
ATOM 646 C CA . THR A 1 84 ? 14.144 17.675 7.284 1.00 41.07 83 THR A CA 1
ATOM 647 C C . THR A 1 84 ? 14.623 16.795 8.459 1.00 45.08 83 THR A C 1
ATOM 648 O O . THR A 1 84 ? 15.629 16.110 8.328 1.00 46.80 83 THR A O 1
ATOM 652 N N . ALA A 1 85 ? 13.855 16.757 9.569 1.00 48.78 84 ALA A N 1
ATOM 653 C CA . ALA A 1 85 ? 14.212 16.018 10.806 1.00 48.11 84 ALA A CA 1
ATOM 654 C C . ALA A 1 85 ? 13.573 14.644 10.993 1.00 50.15 84 ALA A C 1
ATOM 655 O O . ALA A 1 85 ? 14.131 13.780 11.672 1.00 53.06 84 ALA A O 1
ATOM 657 N N . VAL A 1 86 ? 12.395 14.432 10.438 1.00 49.20 85 VAL A N 1
ATOM 658 C CA . VAL A 1 86 ? 11.764 13.120 10.523 1.00 49.64 85 VAL A CA 1
ATOM 659 C C . VAL A 1 86 ? 12.568 12.096 9.684 1.00 49.31 85 VAL A C 1
ATOM 660 O O . VAL A 1 86 ? 12.412 10.878 9.858 1.00 48.04 85 VAL A O 1
ATOM 664 N N . LEU A 1 87 ? 13.436 12.609 8.804 1.00 47.34 86 LEU A N 1
ATOM 665 C CA . LEU A 1 87 ? 14.236 11.797 7.878 1.00 46.12 86 LEU A CA 1
ATOM 666 C C . LEU A 1 87 ? 15.735 11.826 8.181 1.00 47.19 86 LEU A C 1
ATOM 667 O O . LEU A 1 87 ? 16.434 10.841 7.977 1.00 45.45 86 LEU A O 1
ATOM 672 N N . ALA A 1 88 ? 16.241 12.976 8.598 1.00 50.35 87 ALA A N 1
ATOM 673 C CA . ALA A 1 88 ? 17.615 13.076 9.037 1.00 53.23 87 ALA A CA 1
ATOM 674 C C . ALA A 1 88 ? 17.492 13.180 10.555 1.00 57.28 87 ALA A C 1
ATOM 675 O O . ALA A 1 88 ? 16.930 14.151 11.074 1.00 58.19 87 ALA A O 1
ATOM 677 N N . HIS A 1 89 ? 17.966 12.161 11.269 1.00 61.41 88 HIS A N 1
ATOM 678 C CA . HIS A 1 89 ? 17.941 12.174 12.742 1.00 63.43 88 HIS A CA 1
ATOM 679 C C . HIS A 1 89 ? 18.962 13.198 13.260 1.00 65.17 88 HIS A C 1
ATOM 680 O O . HIS A 1 89 ? 19.017 13.489 14.460 1.00 67.03 88 HIS A O 1
ATOM 682 N N . GLN A 1 90 ? 19.771 13.715 12.332 1.00 65.58 89 GLN A N 1
ATOM 683 C CA . GLN A 1 90 ? 20.773 14.746 12.588 1.00 65.68 89 GLN A CA 1
ATOM 684 C C . GLN A 1 90 ? 20.094 15.996 13.114 1.00 65.74 89 GLN A C 1
ATOM 685 O O . GLN A 1 90 ? 19.076 16.415 12.572 1.00 65.61 89 GLN A O 1
ATOM 691 N N . GLU A 1 91 ? 20.655 16.594 14.163 1.00 66.59 90 GLU A N 1
ATOM 692 C CA . GLU A 1 91 ? 20.063 17.793 14.753 1.00 66.81 90 GLU A CA 1
ATOM 693 C C . GLU A 1 91 ? 21.078 18.933 14.840 1.00 65.28 90 GLU A C 1
ATOM 694 O O . GLU A 1 91 ? 22.257 18.712 15.121 1.00 66.07 90 GLU A O 1
ATOM 700 N N . ARG A 1 92 ? 20.600 20.151 14.594 1.00 63.35 91 ARG A N 1
ATOM 701 C CA . ARG A 1 92 ? 21.435 21.355 14.606 1.00 61.34 91 ARG A CA 1
ATOM 702 C C . ARG A 1 92 ? 20.678 22.582 15.103 1.00 59.59 91 ARG A C 1
ATOM 703 O O . ARG A 1 92 ? 19.462 22.687 14.939 1.00 59.11 91 ARG A O 1
ATOM 711 N N . SER A 1 93 ? 21.421 23.503 15.708 1.00 57.94 92 SER A N 1
ATOM 712 C CA . SER A 1 93 ? 20.853 24.720 16.278 1.00 56.56 92 SER A CA 1
ATOM 713 C C . SER A 1 93 ? 20.282 25.705 15.248 1.00 53.72 92 SER A C 1
ATOM 714 O O . SER A 1 93 ? 20.921 26.716 14.927 1.00 55.05 92 SER A O 1
ATOM 715 N N . ALA A 1 94 ? 19.083 25.399 14.746 1.00 49.67 93 ALA A N 1
ATOM 716 C CA . ALA A 1 94 ? 18.375 26.275 13.804 1.00 46.58 93 ALA A CA 1
ATOM 717 C C . ALA A 1 94 ? 17.397 27.147 14.588 1.00 42.24 93 ALA A C 1
ATOM 718 O O . ALA A 1 94 ? 16.936 26.770 15.672 1.00 45.35 93 ALA A O 1
ATOM 720 N N . SER A 1 95 ? 17.134 28.335 14.066 1.00 33.42 94 SER A N 1
ATOM 721 C CA . SER A 1 95 ? 16.211 29.263 14.691 1.00 29.31 94 SER A CA 1
ATOM 722 C C . SER A 1 95 ? 15.215 29.640 13.616 1.00 24.37 94 SER A C 1
ATOM 723 O O . SER A 1 95 ? 15.621 29.846 12.468 1.00 23.72 94 SER A O 1
ATOM 726 N N . VAL A 1 96 ? 13.923 29.666 13.957 1.00 22.44 95 VAL A N 1
ATOM 727 C CA . VAL A 1 96 ? 12.875 30.073 13.010 1.00 19.75 95 VAL A CA 1
ATOM 728 C C . VAL A 1 96 ? 12.098 31.201 13.708 1.00 19.92 95 VAL A C 1
ATOM 729 O O . VAL A 1 96 ? 11.476 30.984 14.753 1.00 20.35 95 VAL A O 1
ATOM 733 N N . ARG A 1 97 ? 12.167 32.392 13.127 1.00 17.70 96 ARG A N 1
ATOM 734 C CA . ARG A 1 97 ? 11.534 33.585 13.724 1.00 19.87 96 ARG A CA 1
ATOM 735 C C . ARG A 1 97 ? 10.454 34.169 12.832 1.00 17.44 96 ARG A C 1
ATOM 736 O O . ARG A 1 97 ? 10.646 34.336 11.628 1.00 18.16 96 ARG A O 1
ATOM 744 N N . ALA A 1 98 ? 9.308 34.505 13.418 1.00 16.38 97 ALA A N 1
ATOM 745 C CA . ALA A 1 98 ? 8.248 35.116 12.640 1.00 16.20 97 ALA A CA 1
ATOM 746 C C . ALA A 1 98 ? 8.644 36.545 12.242 1.00 16.80 97 ALA A C 1
ATOM 747 O O . ALA A 1 98 ? 9.103 37.317 13.077 1.00 18.84 97 ALA A 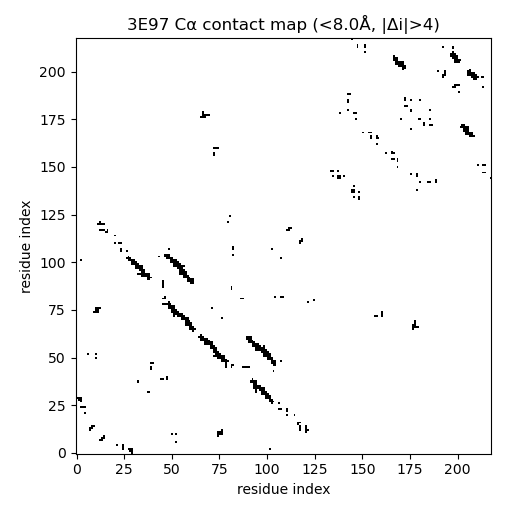O 1
ATOM 749 N N . LEU A 1 99 ? 8.498 36.866 10.960 1.00 15.09 98 LEU A N 1
ATOM 750 C CA . LEU A 1 99 ? 8.758 38.215 10.426 1.00 17.77 98 LEU A CA 1
ATOM 751 C C . LEU A 1 99 ? 7.497 39.082 10.410 1.00 20.25 98 LEU A C 1
ATOM 752 O O . LEU A 1 99 ? 7.590 40.305 10.389 1.00 22.26 98 LEU A O 1
ATOM 757 N N . THR A 1 100 ? 6.347 38.412 10.388 1.00 20.79 99 THR A N 1
ATOM 758 C CA . THR A 1 100 ? 5.008 38.999 10.366 1.00 22.59 99 THR A CA 1
ATOM 759 C C . THR A 1 100 ? 4.175 38.186 11.359 1.00 21.84 99 THR A C 1
ATOM 760 O O . THR A 1 100 ? 4.693 37.266 11.982 1.00 21.71 99 THR A O 1
ATOM 764 N N . PRO A 1 101 ? 2.893 38.545 11.567 1.00 20.27 100 PRO A N 1
ATOM 765 C CA . PRO A 1 101 ? 2.094 37.607 12.324 1.00 20.62 100 PRO A CA 1
ATOM 766 C C . PRO A 1 101 ? 2.066 36.265 11.545 1.00 18.98 100 PRO A C 1
ATOM 767 O O . PRO A 1 101 ? 2.042 36.259 10.332 1.00 17.61 100 PRO A O 1
ATOM 771 N N . VAL A 1 102 ? 2.133 35.151 12.250 1.00 19.05 101 VAL A N 1
ATOM 772 C CA . VAL A 1 102 ? 2.181 33.837 11.621 1.00 17.96 101 VAL A CA 1
ATOM 773 C C . VAL A 1 102 ? 1.321 32.834 12.356 1.00 17.12 101 VAL A C 1
ATOM 774 O O . VAL A 1 102 ? 1.451 32.686 13.560 1.00 20.28 101 VAL A O 1
ATOM 778 N N . ARG A 1 103 ? 0.472 32.138 11.615 1.00 17.71 102 ARG A N 1
ATOM 779 C CA . ARG A 1 103 ? -0.330 31.067 12.147 1.00 22.10 102 ARG A CA 1
ATOM 780 C C . ARG A 1 103 ? 0.250 29.748 11.666 1.00 19.13 102 ARG A C 1
ATOM 781 O O . ARG A 1 103 ? 0.481 29.548 10.475 1.00 19.24 102 ARG A O 1
ATOM 789 N N . THR A 1 104 ? 0.487 28.836 12.592 1.00 19.95 103 THR A N 1
ATOM 790 C CA . THR A 1 104 ? 0.985 27.522 12.192 1.00 19.47 103 THR A CA 1
ATOM 791 C C . THR A 1 104 ? 0.107 26.405 12.751 1.00 19.24 103 THR A C 1
ATOM 792 O O . THR A 1 104 ? -0.717 26.624 13.628 1.00 21.17 103 THR A O 1
ATOM 796 N N . LEU A 1 105 ? 0.266 25.241 12.147 1.00 18.95 104 LEU A N 1
ATOM 797 C CA . LEU A 1 105 ? -0.289 23.988 12.631 1.00 20.53 104 LEU A CA 1
ATOM 798 C C . LEU A 1 105 ? 0.935 23.148 12.963 1.00 18.93 104 LEU A C 1
ATOM 799 O O . LEU A 1 105 ? 1.748 22.808 12.074 1.00 19.37 104 LEU A O 1
ATOM 817 N N . LEU A 1 107 ? 2.758 19.750 14.270 1.00 24.88 106 LEU A N 1
ATOM 818 C CA . LEU A 1 107 ? 2.635 18.294 14.203 1.00 25.79 106 LEU A CA 1
ATOM 819 C C . LEU A 1 107 ? 3.883 17.669 14.872 1.00 25.73 106 LEU A C 1
ATOM 820 O O . LEU A 1 107 ? 5.015 17.982 14.485 1.00 28.04 106 LEU A O 1
ATOM 825 N N . HIS A 1 108 ? 3.689 16.822 15.883 1.00 25.29 107 HIS A N 1
ATOM 826 C CA . HIS A 1 108 ? 4.830 16.138 16.506 1.00 24.17 107 HIS A CA 1
ATOM 827 C C . HIS A 1 108 ? 5.461 15.112 15.590 1.00 24.04 107 HIS A C 1
ATOM 828 O O . HIS A 1 108 ? 4.785 14.476 14.768 1.00 24.41 107 HIS A O 1
ATOM 835 N N . ARG A 1 109 ? 6.770 14.930 15.750 1.00 24.29 108 ARG A N 1
ATOM 836 C CA . ARG A 1 109 ? 7.527 14.040 14.886 1.00 25.19 108 ARG A CA 1
ATOM 837 C C . ARG A 1 109 ? 6.904 12.645 14.723 1.00 26.38 108 ARG A C 1
ATOM 838 O O . ARG A 1 109 ? 6.808 12.119 13.609 1.00 26.91 108 ARG A O 1
ATOM 842 N N . GLU A 1 110 ? 6.497 12.038 15.832 1.00 26.15 109 GLU A N 1
ATOM 843 C CA . GLU A 1 110 ? 5.941 10.689 15.801 1.00 25.75 109 GLU A CA 1
ATOM 844 C C . GLU A 1 110 ? 4.682 10.611 14.955 1.00 26.88 109 GLU A C 1
ATOM 845 O O . GLU A 1 110 ? 4.457 9.601 14.261 1.00 26.82 109 GLU A O 1
ATOM 851 N N . HIS A 1 111 ? 3.870 11.672 14.983 1.00 26.45 110 HIS A N 1
ATOM 852 C CA . HIS A 1 111 ? 2.657 11.702 14.176 1.00 27.69 110 HIS A CA 1
ATOM 853 C C . HIS A 1 111 ? 2.956 11.922 12.709 1.00 26.45 110 HIS A C 1
ATOM 854 O O . HIS A 1 111 ? 2.290 11.352 11.863 1.00 27.79 110 HIS A O 1
ATOM 861 N N . PHE A 1 112 ? 3.932 12.774 12.407 1.00 26.71 111 PHE A N 1
ATOM 862 C CA . PHE A 1 112 ? 4.322 13.020 11.016 1.00 26.37 111 PHE A CA 1
ATOM 863 C C . PHE A 1 112 ? 4.897 11.740 10.400 1.00 27.95 111 PHE A C 1
ATOM 864 O O . PHE A 1 112 ? 4.620 11.425 9.253 1.00 27.85 111 PHE A O 1
ATOM 872 N N . GLU A 1 113 ? 5.666 10.994 11.187 1.00 30.57 112 GLU A N 1
ATOM 873 C CA . GLU A 1 113 ? 6.237 9.720 10.740 1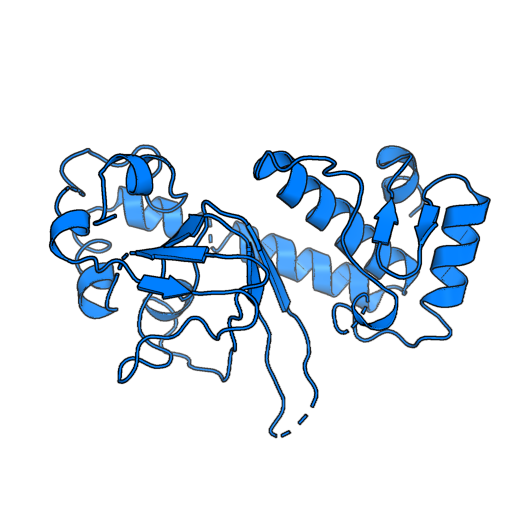.00 32.83 112 GLU A CA 1
ATOM 874 C C . GLU A 1 113 ? 5.103 8.738 10.381 1.00 30.95 112 GLU A C 1
ATOM 875 O O . GLU A 1 113 ? 5.120 8.105 9.333 1.00 30.30 112 GLU A O 1
ATOM 881 N N . LEU A 1 114 ? 4.088 8.665 11.226 1.00 29.90 113 LEU A N 1
ATOM 882 C CA . LEU A 1 114 ? 2.959 7.776 10.973 1.00 31.22 113 LEU A CA 1
ATOM 883 C C . LEU A 1 114 ? 2.242 8.113 9.664 1.00 28.58 113 LEU A C 1
ATOM 884 O O . LEU A 1 114 ? 1.900 7.214 8.885 1.00 28.65 113 LEU A O 1
ATOM 889 N N . ILE A 1 115 ? 2.014 9.408 9.436 1.00 26.24 114 ILE A N 1
ATOM 890 C CA A ILE A 1 115 ? 1.323 9.873 8.235 0.50 25.87 114 ILE A CA 1
ATOM 891 C CA B ILE A 1 115 ? 1.332 9.880 8.229 0.50 26.62 114 ILE A CA 1
ATOM 892 C C . ILE A 1 115 ? 2.143 9.524 6.996 1.00 26.68 114 ILE A C 1
ATOM 893 O O . ILE A 1 115 ? 1.590 9.086 5.989 1.00 28.51 114 ILE A O 1
ATOM 902 N N . LEU A 1 116 ? 3.463 9.709 7.085 1.00 27.00 115 LEU A N 1
ATOM 903 C CA . LEU A 1 116 ? 4.357 9.400 5.972 1.00 26.82 115 LEU A CA 1
ATOM 904 C C . LEU A 1 116 ? 4.347 7.901 5.644 1.00 28.50 115 LEU A C 1
ATOM 905 O O . LEU A 1 116 ? 4.290 7.530 4.485 1.00 28.44 115 LEU A O 1
ATOM 910 N N . ARG A 1 117 ? 4.395 7.063 6.673 1.00 29.26 116 ARG A N 1
ATOM 911 C CA . ARG A 1 117 ? 4.367 5.597 6.483 1.00 33.09 116 ARG A CA 1
ATOM 912 C C . ARG A 1 117 ? 3.028 5.113 5.918 1.00 33.28 116 ARG A C 1
ATOM 913 O O . ARG A 1 117 ? 2.995 4.232 5.068 1.00 36.35 116 ARG A O 1
ATOM 921 N N . ARG A 1 118 ? 1.929 5.693 6.388 1.00 31.52 117 ARG A N 1
ATOM 922 C CA . ARG A 1 118 ? 0.595 5.311 5.951 1.00 31.25 117 ARG A CA 1
ATOM 923 C C . ARG A 1 118 ? 0.152 5.887 4.614 1.00 30.93 117 ARG A C 1
ATOM 924 O O . ARG A 1 118 ? -0.685 5.286 3.941 1.00 30.09 117 ARG A O 1
ATOM 932 N N . HIS A 1 119 ? 0.678 7.055 4.235 1.00 28.50 118 HIS A N 1
ATOM 933 C CA . HIS A 1 119 ? 0.235 7.730 3.028 1.00 28.88 118 HIS A CA 1
ATOM 934 C C . HIS A 1 119 ? 1.403 8.131 2.153 1.00 28.17 118 HIS A C 1
ATOM 935 O O . HIS A 1 119 ? 1.905 9.256 2.270 1.00 27.72 118 HIS A O 1
ATOM 942 N N . PRO A 1 120 ? 1.829 7.217 1.258 1.00 28.08 119 PRO A N 1
ATOM 943 C CA . PRO A 1 120 ? 2.978 7.422 0.364 1.00 26.14 119 PRO A CA 1
ATOM 944 C C . PRO A 1 120 ? 2.940 8.693 -0.482 1.00 25.29 119 PRO A C 1
ATOM 945 O O . PRO A 1 120 ? 4.012 9.205 -0.875 1.00 22.29 119 PRO A O 1
ATOM 949 N N . ARG A 1 121 ? 1.750 9.210 -0.790 1.00 22.53 120 ARG A N 1
ATOM 950 C CA . ARG A 1 121 ? 1.676 10.459 -1.578 1.00 25.32 120 ARG A CA 1
ATOM 951 C C . ARG A 1 121 ? 2.227 11.671 -0.800 1.00 23.97 120 ARG A C 1
ATOM 952 O O . ARG A 1 121 ? 2.818 12.595 -1.403 1.00 25.39 120 ARG A O 1
ATOM 956 N N . VAL A 1 122 ? 2.052 11.668 0.518 1.00 21.77 121 VAL A N 1
ATOM 957 C CA . VAL A 1 122 ? 2.587 12.731 1.373 1.00 22.72 121 VAL A CA 1
ATOM 958 C C . VAL A 1 122 ? 4.130 12.594 1.381 1.00 21.46 121 VAL A C 1
ATOM 959 O O . VAL A 1 122 ? 4.864 13.591 1.322 1.00 21.96 121 VAL A O 1
ATOM 963 N N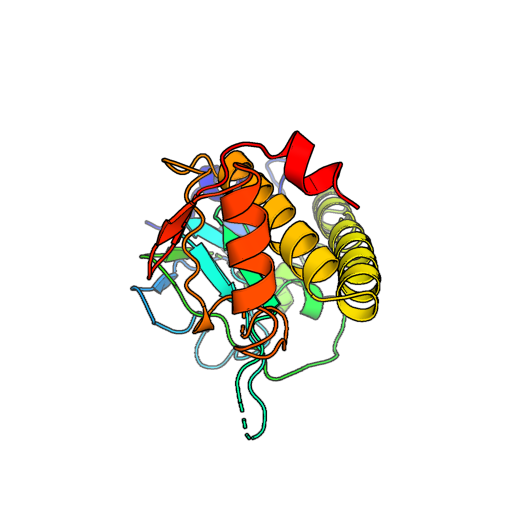 . LEU A 1 123 ? 4.612 11.361 1.464 1.00 20.69 122 LEU A N 1
ATOM 964 C CA . LEU A 1 123 ? 6.058 11.089 1.434 1.00 20.72 122 LEU A CA 1
ATOM 965 C C . LEU A 1 123 ? 6.678 11.497 0.097 1.00 21.88 122 LEU A C 1
ATOM 966 O O . LEU A 1 123 ? 7.804 12.020 0.054 1.00 22.31 122 LEU A O 1
ATOM 971 N N . TRP A 1 124 ? 5.964 11.259 -0.999 1.00 20.81 123 TRP A N 1
ATOM 972 C CA . TRP A 1 124 ? 6.411 11.699 -2.307 1.00 23.26 123 TRP A CA 1
ATOM 973 C C . TRP A 1 124 ? 6.527 13.233 -2.347 1.00 23.28 123 TRP A C 1
ATOM 974 O O . TRP A 1 124 ? 7.498 13.800 -2.903 1.00 21.30 123 TRP A O 1
ATOM 985 N N . ASN A 1 125 ? 5.537 13.920 -1.788 1.00 22.74 124 ASN A N 1
ATOM 986 C CA . ASN A 1 125 ? 5.600 15.392 -1.722 1.00 21.02 124 ASN A CA 1
ATOM 987 C C . ASN A 1 125 ? 6.830 15.863 -0.943 1.00 20.98 124 ASN A C 1
ATOM 988 O O . AS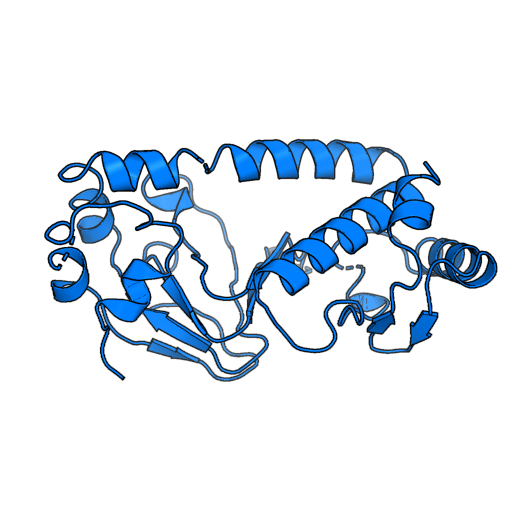N A 1 125 ? 7.518 16.800 -1.367 1.00 24.50 124 ASN A O 1
ATOM 993 N N . LEU A 1 126 ? 7.100 15.231 0.187 1.00 19.37 125 LEU A N 1
ATOM 994 C CA . LEU A 1 126 ? 8.280 15.567 0.967 1.00 21.66 125 LEU A CA 1
ATOM 995 C C . LEU A 1 126 ? 9.579 15.344 0.183 1.00 21.51 125 LEU A C 1
ATOM 996 O O . LEU A 1 126 ? 10.471 16.208 0.180 1.00 20.27 125 LEU A O 1
ATOM 1001 N N . ALA A 1 127 ? 9.679 14.212 -0.517 1.00 21.36 126 ALA A N 1
ATOM 1002 C CA . ALA A 1 127 ? 10.891 13.903 -1.292 1.00 22.65 126 ALA A CA 1
ATOM 1003 C C . ALA A 1 127 ? 11.125 14.950 -2.391 1.00 21.01 126 ALA A C 1
ATOM 1004 O O . ALA A 1 127 ? 12.272 15.398 -2.628 1.00 19.72 126 ALA A O 1
ATOM 1006 N N . GLU A 1 128 ? 10.043 15.386 -3.037 1.00 19.70 127 GLU A N 1
ATOM 1007 C CA . GLU A 1 128 ? 10.132 16.425 -4.063 1.00 22.04 127 GLU A CA 1
ATOM 1008 C C . GLU A 1 128 ? 10.625 17.743 -3.491 1.00 20.33 127 GLU A C 1
ATOM 1009 O O . GLU A 1 128 ? 11.474 18.428 -4.108 1.00 18.63 127 GLU A O 1
ATOM 1023 N N . LEU A 1 130 ? 12.421 18.184 -0.749 1.00 19.28 129 LEU A N 1
ATOM 1024 C CA . LEU A 1 130 ? 13.829 17.978 -0.383 1.00 17.80 129 LEU A CA 1
ATOM 1025 C C . LEU A 1 130 ? 14.755 18.022 -1.594 1.00 18.49 129 LEU A C 1
ATOM 1026 O O . LEU A 1 130 ? 15.826 18.633 -1.524 1.00 16.86 129 LEU A O 1
ATOM 1031 N N . ALA A 1 131 ? 14.331 17.399 -2.706 1.00 18.03 130 ALA A N 1
ATOM 1032 C CA . ALA A 1 131 ? 15.088 17.378 -3.969 1.00 18.16 130 ALA A CA 1
ATOM 1033 C C . ALA A 1 131 ? 15.250 18.798 -4.533 1.00 20.52 130 ALA A C 1
ATOM 1034 O O . ALA A 1 131 ? 16.338 19.198 -4.970 1.00 17.73 130 ALA A O 1
ATOM 1036 N N . ARG A 1 132 ? 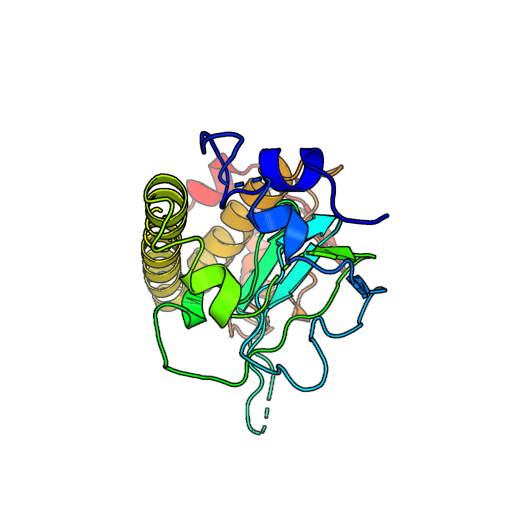14.167 19.575 -4.497 1.00 20.09 131 ARG A N 1
ATOM 1037 C CA . ARG A 1 132 ? 14.237 20.980 -4.882 1.00 19.85 131 ARG A CA 1
ATOM 1038 C C . ARG A 1 132 ? 15.163 21.787 -3.990 1.00 19.44 131 ARG A C 1
ATOM 1039 O O . ARG A 1 132 ? 15.872 22.668 -4.490 1.00 19.25 131 ARG A O 1
ATOM 1047 N N . ARG A 1 133 ? 15.176 21.483 -2.692 1.00 19.07 132 ARG A N 1
ATOM 1048 C CA . ARG A 1 133 ? 16.050 22.167 -1.739 1.00 17.87 132 ARG A CA 1
ATOM 1049 C C . ARG A 1 133 ? 17.507 21.826 -2.023 1.00 18.22 132 ARG A C 1
ATOM 1050 O O . ARG A 1 133 ? 18.361 22.701 -1.995 1.00 15.97 132 ARG A O 1
ATOM 1058 N N . VAL A 1 134 ? 17.796 20.569 -2.345 1.00 15.37 133 VAL A N 1
ATOM 1059 C CA . VAL A 1 134 ? 19.172 20.186 -2.731 1.00 14.46 133 VAL A CA 1
ATOM 1060 C C . VAL A 1 134 ? 19.642 20.932 -3.969 1.00 12.77 133 VAL A C 1
ATOM 1061 O O . VAL A 1 134 ? 20.759 21.461 -4.003 1.00 16.21 133 VAL A O 1
ATOM 1065 N N . THR A 1 135 ? 18.781 21.039 -4.961 1.00 13.81 134 THR A N 1
ATOM 1066 C CA . THR A 1 135 ? 19.110 21.694 -6.207 1.00 17.43 134 THR A CA 1
ATOM 1067 C C . THR A 1 135 ? 19.400 23.179 -5.926 1.00 18.77 134 THR A C 1
ATOM 1068 O O . THR A 1 135 ? 20.413 23.733 -6.380 1.00 17.35 134 THR A O 1
ATOM 1072 N N . PHE A 1 136 ? 18.518 23.784 -5.144 1.00 16.61 135 PHE A N 1
ATOM 1073 C CA . PHE A 1 136 ? 18.658 25.171 -4.734 1.00 16.65 135 PHE A CA 1
ATOM 1074 C C . PHE A 1 136 ? 19.977 25.432 -3.982 1.00 15.19 135 PHE A C 1
ATOM 1075 O O . PHE A 1 136 ? 20.672 26.398 -4.270 1.00 14.73 135 PHE A O 1
ATOM 1083 N N . LEU A 1 137 ? 20.305 24.586 -3.017 1.00 15.82 136 LEU A N 1
ATOM 1084 C CA . LEU A 1 137 ? 21.515 24.758 -2.221 1.00 16.14 136 LEU A CA 1
ATOM 1085 C C . LEU A 1 137 ? 22.777 24.562 -3.061 1.00 17.22 136 LEU A C 1
ATOM 1086 O O . LEU A 1 137 ? 23.788 25.231 -2.817 1.00 14.72 136 LEU A O 1
ATOM 1091 N N . ASN A 1 138 ? 22.723 23.669 -4.052 1.00 16.80 137 ASN A N 1
ATOM 1092 C CA . ASN A 1 138 ? 23.869 23.497 -4.965 1.00 15.30 137 ASN A CA 1
ATOM 1093 C C . ASN A 1 138 ? 24.034 24.794 -5.785 1.00 16.33 137 ASN A C 1
ATOM 1094 O O . ASN A 1 138 ? 25.146 25.297 -5.955 1.00 14.39 137 ASN A O 1
ATOM 1099 N N . ASP A 1 139 ? 22.924 25.336 -6.276 1.00 15.93 138 ASP A N 1
ATOM 1100 C CA . ASP A 1 139 ? 22.925 26.612 -6.994 1.00 17.91 138 ASP A CA 1
ATOM 1101 C C . ASP A 1 139 ? 23.496 27.714 -6.108 1.00 17.04 138 ASP A C 1
ATOM 1102 O O . ASP A 1 139 ? 24.308 28.515 -6.556 1.00 18.39 138 ASP A O 1
ATOM 1107 N N . GLU A 1 140 ? 23.077 27.736 -4.849 1.00 15.76 139 GLU A N 1
ATOM 1108 C CA . GLU A 1 140 ? 23.576 28.741 -3.885 1.00 17.22 139 GLU A CA 1
ATOM 1109 C C . GLU A 1 140 ? 25.093 28.654 -3.646 1.00 19.95 139 GLU A C 1
ATOM 1110 O O . GLU A 1 140 ? 25.824 29.688 -3.642 1.00 16.40 139 GLU A O 1
ATOM 1116 N N . LEU A 1 141 ? 25.590 27.431 -3.477 1.00 17.08 140 LEU A N 1
ATOM 1117 C CA . LEU A 1 141 ? 27.022 27.205 -3.285 1.00 18.97 140 LEU A CA 1
ATOM 1118 C C . LEU A 1 141 ? 27.813 27.641 -4.514 1.00 17.58 140 LEU A C 1
ATOM 1119 O O . LEU A 1 141 ? 28.881 28.252 -4.394 1.00 18.72 140 LEU A O 1
ATOM 1124 N N . ILE A 1 142 ? 27.277 27.374 -5.696 1.00 17.45 141 ILE A N 1
ATOM 1125 C CA . ILE A 1 142 ? 27.932 27.784 -6.956 1.00 17.19 141 ILE A CA 1
ATOM 1126 C C . ILE A 1 142 ? 27.975 29.310 -7.026 1.00 18.41 141 ILE A C 1
ATOM 1127 O O . ILE A 1 142 ? 29.039 29.894 -7.260 1.00 19.88 141 ILE A O 1
ATOM 1132 N N . ALA A 1 143 ? 26.838 29.945 -6.767 1.00 16.77 142 ALA A N 1
ATOM 1133 C CA . ALA A 1 143 ? 26.758 31.409 -6.812 1.00 18.99 142 ALA A CA 1
ATOM 1134 C C . ALA A 1 143 ? 27.679 32.103 -5.811 1.00 20.58 142 ALA A C 1
ATOM 1135 O O . ALA A 1 143 ? 28.418 33.024 -6.167 1.00 20.79 142 ALA A O 1
ATOM 1137 N N . PHE A 1 144 ? 27.629 31.659 -4.557 1.00 18.04 143 PHE A N 1
ATOM 1138 C CA . PHE A 1 144 ? 28.376 32.288 -3.490 1.00 19.77 143 PHE A CA 1
ATOM 1139 C C . PHE A 1 144 ? 29.876 32.081 -3.625 1.00 24.25 143 PHE A C 1
ATOM 1140 O O . PHE A 1 144 ? 30.659 32.901 -3.105 1.00 24.51 143 PHE A O 1
ATOM 1148 N N . GLY A 1 145 ? 30.269 30.997 -4.293 1.00 23.33 144 GLY A N 1
ATOM 1149 C CA . GLY A 1 145 ? 31.672 30.703 -4.531 1.00 26.12 144 GLY A CA 1
ATOM 1150 C C . GLY A 1 145 ? 32.249 31.486 -5.697 1.00 26.75 144 GLY A C 1
ATOM 1151 O O . GLY A 1 145 ? 33.473 31.557 -5.838 1.00 26.60 144 GLY A O 1
ATOM 1152 N N . GLN A 1 146 ? 31.382 32.043 -6.548 1.00 25.53 145 GLN A N 1
ATOM 1153 C CA . GLN A 1 146 ? 31.794 32.851 -7.698 1.00 28.55 145 GLN A CA 1
ATOM 1154 C C . GLN A 1 146 ? 32.211 34.268 -7.293 1.00 27.76 145 GLN A C 1
ATOM 1155 O O . GLN A 1 146 ? 33.401 34.572 -7.270 1.00 29.06 145 GLN A O 1
ATOM 1161 N N . ASN A 1 147 ? 31.243 35.123 -6.985 1.00 24.88 146 ASN A N 1
ATOM 1162 C CA . ASN A 1 147 ? 31.486 36.519 -6.597 1.00 27.20 146 ASN A CA 1
ATOM 1163 C C . ASN A 1 147 ? 30.210 37.138 -6.036 1.00 28.08 146 ASN A C 1
ATOM 1164 O O . ASN A 1 147 ? 29.137 36.536 -6.122 1.00 26.06 146 ASN A O 1
ATOM 1169 N N . THR A 1 148 ? 30.321 38.321 -5.442 1.00 27.71 147 THR A N 1
ATOM 1170 C CA . THR A 1 148 ? 29.169 38.953 -4.809 1.00 26.76 147 THR A CA 1
ATOM 1171 C C . THR A 1 148 ? 28.072 39.240 -5.814 1.00 23.70 147 THR A C 1
ATOM 1172 O O . THR A 1 148 ? 26.892 39.182 -5.488 1.00 22.11 147 THR A O 1
ATOM 1176 N N . GLU A 1 149 ? 28.463 39.569 -7.038 1.00 23.70 148 GLU A N 1
ATOM 1177 C CA . GLU A 1 149 ? 27.510 39.782 -8.107 1.00 24.54 148 GLU A CA 1
ATOM 1178 C C . GLU A 1 149 ? 26.635 38.532 -8.326 1.00 22.99 148 GLU A C 1
ATOM 1179 O O . GLU A 1 149 ? 25.418 38.625 -8.413 1.00 20.04 148 GLU A O 1
ATOM 1185 N N . ALA A 1 150 ? 27.267 37.372 -8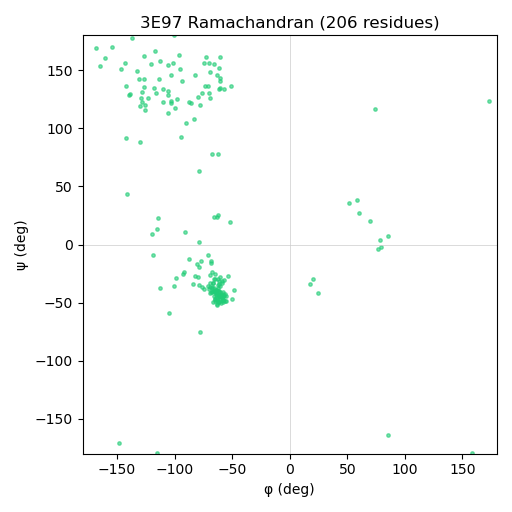.446 1.00 21.57 149 ALA A N 1
ATOM 1186 C CA . ALA A 1 150 ? 26.523 36.130 -8.635 1.00 20.80 149 ALA A CA 1
ATOM 1187 C C . ALA A 1 150 ? 25.664 35.823 -7.394 1.00 18.26 149 ALA A C 1
ATOM 1188 O O . ALA A 1 150 ? 24.524 35.346 -7.514 1.00 19.40 149 ALA A O 1
ATOM 1190 N N . ALA A 1 151 ? 26.227 36.080 -6.223 1.00 17.64 150 ALA A N 1
ATOM 1191 C CA . ALA A 1 151 ? 25.522 35.867 -4.966 1.00 18.05 150 ALA A CA 1
ATOM 1192 C C . ALA A 1 151 ? 24.242 36.692 -4.888 1.00 16.44 150 ALA A C 1
ATOM 1193 O O . ALA A 1 151 ? 23.191 36.179 -4.524 1.00 16.96 150 ALA A O 1
ATOM 1195 N N . LEU A 1 152 ? 24.313 37.970 -5.262 1.00 19.41 151 LEU A N 1
ATOM 1196 C CA . LEU A 1 152 ? 23.135 38.842 -5.187 1.00 18.66 151 LEU A CA 1
ATOM 1197 C C . LEU A 1 152 ? 22.081 38.477 -6.215 1.00 18.07 151 LEU A C 1
ATOM 1198 O O . LEU A 1 152 ? 20.889 38.507 -5.924 1.00 18.19 151 LEU A O 1
ATOM 1203 N N . THR A 1 153 ? 22.509 38.098 -7.412 1.00 17.48 152 THR A N 1
ATOM 1204 C CA . THR A 1 153 ? 21.574 37.686 -8.437 1.00 19.66 152 THR A CA 1
ATOM 1205 C C . THR A 1 153 ? 20.774 36.471 -7.958 1.00 17.31 152 THR A C 1
ATOM 1206 O O . THR A 1 153 ? 19.520 36.419 -8.108 1.00 17.57 152 THR A O 1
ATOM 1210 N N . HIS A 1 154 ? 21.492 35.519 -7.363 1.00 16.93 153 HIS A N 1
ATOM 1211 C CA . HIS A 1 154 ? 20.898 34.289 -6.838 1.00 17.51 153 HIS A CA 1
ATOM 1212 C C . HIS A 1 154 ? 19.862 34.592 -5.765 1.00 17.00 153 HIS A C 1
ATOM 1213 O O . HIS A 1 154 ? 18.744 34.095 -5.818 1.00 16.42 153 HIS A O 1
ATOM 1220 N N . VAL A 1 155 ? 20.253 35.416 -4.790 1.00 15.58 154 VAL A N 1
ATOM 1221 C CA . VAL A 1 155 ? 19.380 35.795 -3.692 1.00 14.57 154 VAL A CA 1
ATOM 1222 C C . VAL A 1 155 ? 18.165 36.581 -4.190 1.00 13.45 154 VAL A C 1
ATOM 1223 O O . VAL A 1 155 ? 17.018 36.243 -3.869 1.00 12.80 154 VAL A O 1
ATOM 1227 N N . PHE A 1 156 ? 18.391 37.621 -4.984 1.00 15.10 155 PHE A N 1
ATOM 1228 C CA . PHE A 1 156 ? 17.281 38.450 -5.453 1.00 17.57 155 PHE A CA 1
ATOM 1229 C C . PHE A 1 156 ? 16.285 37.722 -6.372 1.00 16.00 155 PHE A C 1
ATOM 1230 O O . PHE A 1 156 ? 15.061 37.832 -6.185 1.00 15.08 155 PHE A O 1
ATOM 1238 N N . ALA A 1 157 ? 16.788 36.997 -7.361 1.00 18.06 156 ALA A N 1
ATOM 1239 C CA . ALA A 1 157 ? 15.905 36.276 -8.291 1.00 18.44 156 ALA A CA 1
ATOM 1240 C C . ALA A 1 157 ? 15.034 35.259 -7.554 1.00 17.39 156 ALA A C 1
ATOM 1241 O O . ALA A 1 157 ? 13.836 35.168 -7.784 1.00 19.10 156 ALA A O 1
ATOM 1243 N N . ASN A 1 158 ? 15.641 34.490 -6.679 1.00 17.30 157 ASN A N 1
ATOM 1244 C CA . ASN A 1 158 ? 14.917 33.489 -5.919 1.00 17.58 157 ASN A CA 1
ATOM 1245 C C . ASN A 1 158 ? 13.940 34.050 -4.900 1.00 15.99 157 ASN A C 1
ATOM 1246 O O . ASN A 1 158 ? 12.829 33.520 -4.793 1.00 14.89 157 ASN A O 1
ATOM 1251 N N . LEU A 1 159 ? 14.304 35.121 -4.181 1.00 17.22 158 LEU A N 1
ATOM 1252 C CA . LEU A 1 159 ? 13.361 35.781 -3.259 1.00 17.21 158 LEU A CA 1
ATOM 1253 C C . LEU A 1 159 ? 12.179 36.389 -4.033 1.00 15.87 158 LEU A C 1
ATOM 1254 O O . LEU A 1 159 ? 11.034 36.290 -3.610 1.00 14.88 158 LEU A O 1
ATOM 1259 N N . TYR A 1 160 ? 12.445 37.009 -5.171 1.00 16.51 159 TYR A N 1
ATOM 1260 C CA . TYR A 1 160 ? 11.349 37.497 -6.016 1.00 17.54 159 TYR A CA 1
ATOM 1261 C C . TYR A 1 160 ? 10.363 36.357 -6.403 1.00 16.08 159 TYR A C 1
ATOM 1262 O O . TYR A 1 160 ? 9.151 36.503 -6.267 1.00 15.73 159 TYR A O 1
ATOM 1271 N N . ARG A 1 161 ? 10.885 35.243 -6.871 1.00 15.95 160 ARG A N 1
ATOM 1272 C CA . ARG A 1 161 ? 10.054 34.099 -7.200 1.00 17.58 160 ARG A CA 1
ATOM 1273 C C . ARG A 1 161 ? 9.219 33.583 -6.040 1.00 17.27 160 ARG A C 1
ATOM 1274 O O . ARG A 1 161 ? 8.090 33.323 -6.201 1.00 18.38 160 ARG A O 1
ATOM 1282 N N . GLN A 1 162 ? 9.801 33.548 -4.860 1.00 17.81 161 GLN A N 1
ATOM 1283 C CA . GLN A 1 162 ? 9.087 33.181 -3.639 1.00 15.61 161 GLN A CA 1
ATOM 1284 C C . GLN A 1 162 ? 7.929 34.139 -3.343 1.00 17.41 161 GLN A C 1
ATOM 1285 O O . GLN A 1 162 ? 6.850 33.727 -2.906 1.00 16.25 161 GLN A O 1
ATOM 1291 N N . ARG A 1 163 ? 8.192 35.429 -3.508 1.00 16.18 162 ARG A N 1
ATOM 1292 C CA . ARG A 1 163 ? 7.194 36.476 -3.273 1.00 17.15 162 ARG A CA 1
ATOM 1293 C C . ARG A 1 163 ? 6.060 36.414 -4.322 1.00 17.94 162 ARG A C 1
ATOM 1294 O O . ARG A 1 163 ? 4.889 36.588 -3.990 1.00 21.07 162 ARG A O 1
ATOM 1302 N N . LEU A 1 164 ? 6.408 36.105 -5.563 1.00 20.26 163 LEU A N 1
ATOM 1303 C CA . LEU A 1 164 ? 5.411 35.903 -6.607 1.00 20.03 163 LEU A CA 1
ATOM 1304 C C . LEU A 1 164 ? 4.534 34.713 -6.236 1.00 20.12 163 LEU A C 1
ATOM 1305 O O . LEU A 1 164 ? 3.300 34.816 -6.245 1.00 19.50 163 LEU A O 1
ATOM 1310 N N . ALA A 1 165 ? 5.175 33.612 -5.845 1.00 20.80 164 ALA A N 1
ATOM 1311 C CA . ALA A 1 165 ? 4.467 32.381 -5.476 1.00 20.66 164 ALA A CA 1
ATOM 1312 C C . ALA A 1 165 ? 3.548 32.572 -4.271 1.00 21.57 164 ALA A C 1
ATOM 1313 O O . ALA A 1 165 ? 2.454 31.982 -4.210 1.00 20.15 164 ALA A O 1
ATOM 1315 N N . ALA A 1 166 ? 3.963 33.420 -3.333 1.00 18.18 165 ALA A N 1
ATOM 1316 C CA . ALA A 1 166 ? 3.195 33.693 -2.118 1.00 19.62 165 ALA A CA 1
ATOM 1317 C C . ALA A 1 166 ? 1.998 34.632 -2.341 1.00 19.51 165 ALA A C 1
ATOM 1318 O O . ALA A 1 166 ? 1.118 34.747 -1.486 1.00 20.03 165 ALA A O 1
ATOM 1320 N N . GLY A 1 167 ? 1.973 35.304 -3.482 1.00 20.74 166 GLY A N 1
ATOM 1321 C CA . GLY A 1 167 ? 0.906 36.226 -3.823 1.00 23.97 166 GLY A CA 1
ATOM 1322 C C . GLY A 1 167 ? 0.883 37.502 -3.009 1.00 26.35 166 GLY A C 1
ATOM 1323 O O . GLY A 1 167 ? -0.148 38.185 -2.944 1.00 25.41 166 GLY A O 1
ATOM 1324 N N . VAL A 1 168 ? 2.017 37.838 -2.393 1.00 24.31 167 VAL A N 1
ATOM 1325 C CA . VAL A 1 168 ? 2.097 39.026 -1.576 1.00 24.24 167 VAL A CA 1
ATOM 1326 C C . VAL A 1 168 ? 2.039 40.282 -2.460 1.00 24.11 167 VAL A C 1
ATOM 1327 O O . VAL A 1 168 ? 2.358 40.231 -3.659 1.00 24.78 167 VAL A O 1
ATOM 1331 N N . PRO A 1 169 ? 1.618 41.417 -1.875 1.00 26.51 168 PRO A N 1
ATOM 1332 C CA . PRO A 1 169 ? 1.643 42.673 -2.622 1.00 26.91 168 PRO A CA 1
ATOM 1333 C C . PRO A 1 169 ? 3.091 43.088 -2.949 1.00 26.78 168 PRO A C 1
ATOM 1334 O O . PRO A 1 169 ? 4.004 42.692 -2.227 1.00 27.28 168 PRO A O 1
ATOM 1338 N N . GLN A 1 170 ? 3.284 43.885 -3.997 1.00 24.53 169 GLN A N 1
ATOM 1339 C CA A GLN A 1 170 ? 4.614 44.377 -4.393 0.50 25.07 169 GLN A CA 1
ATOM 1340 C CA B GLN A 1 170 ? 4.616 44.377 -4.380 0.50 25.70 169 GLN A CA 1
ATOM 1341 C C . GLN A 1 170 ? 5.733 43.332 -4.237 1.00 24.12 169 GLN A C 1
ATOM 1342 O O . GLN A 1 170 ? 6.717 43.543 -3.506 1.00 22.82 169 GLN A O 1
ATOM 1353 N N . PRO A 1 171 ? 5.612 42.208 -4.954 1.00 21.87 170 PRO A N 1
ATOM 1354 C CA . PRO A 1 171 ? 6.660 41.179 -4.828 1.00 20.23 170 PRO A CA 1
ATOM 1355 C C . PRO A 1 171 ? 8.051 41.655 -5.251 1.00 19.48 170 PRO A C 1
ATOM 1356 O O . PRO A 1 171 ? 9.058 41.195 -4.703 1.00 19.72 170 PRO A O 1
ATOM 1360 N N . GLU A 1 172 ? 8.096 42.574 -6.218 1.00 19.45 171 GLU A N 1
ATOM 1361 C CA . GLU A 1 172 ? 9.344 43.138 -6.732 1.00 21.37 171 GLU A CA 1
ATOM 1362 C C . GLU A 1 172 ? 10.083 44.023 -5.713 1.00 18.94 171 GLU A C 1
ATOM 1363 O O . GLU A 1 172 ? 11.257 44.329 -5.932 1.00 21.13 171 GLU A O 1
ATOM 1369 N N . VAL A 1 173 ? 9.406 44.413 -4.628 1.00 19.56 172 VAL A N 1
ATOM 1370 C CA . VAL A 1 173 ? 10.004 45.213 -3.550 1.00 21.12 172 VAL A CA 1
ATOM 1371 C C . VAL A 1 173 ? 10.491 44.222 -2.481 1.00 19.39 172 VAL A C 1
ATOM 1372 O O . VAL A 1 173 ? 9.739 43.757 -1.609 1.00 20.56 172 VAL A O 1
ATOM 1376 N N . LEU A 1 174 ? 11.754 43.857 -2.624 1.00 18.31 173 LEU A N 1
ATOM 1377 C CA . LEU A 1 174 ? 12.405 42.874 -1.781 1.00 18.88 173 LEU A CA 1
ATOM 1378 C C . LEU A 1 174 ? 12.753 43.550 -0.451 1.00 20.96 173 LEU A C 1
ATOM 1379 O O . LEU A 1 174 ? 13.505 44.527 -0.462 1.00 20.77 173 LEU A O 1
ATOM 1384 N N . PRO A 1 175 ? 12.219 43.034 0.677 1.00 21.24 174 PRO A N 1
ATOM 1385 C CA . PRO A 1 175 ? 12.436 43.640 1.995 1.00 21.86 174 PRO A CA 1
ATOM 1386 C C . PRO A 1 175 ? 13.797 43.297 2.605 1.00 24.73 174 PRO A C 1
ATOM 1387 O O . PRO A 1 175 ? 13.863 42.642 3.647 1.00 29.05 174 PRO A O 1
ATOM 1391 N N . LEU A 1 176 ? 14.871 43.731 1.943 1.00 20.96 175 LEU A N 1
ATOM 1392 C CA . LEU A 1 176 ? 16.225 43.504 2.387 1.00 21.20 175 LEU A CA 1
ATOM 1393 C C . LEU A 1 176 ? 16.997 44.816 2.429 1.00 23.56 175 LEU A C 1
ATOM 1394 O O . LEU A 1 176 ? 16.991 45.564 1.453 1.00 23.36 175 LEU A O 1
ATOM 1399 N N . GLY A 1 177 ? 17.670 45.071 3.546 1.00 25.88 176 GLY A N 1
ATOM 1400 C CA . GLY A 1 177 ? 18.594 46.206 3.662 1.00 26.37 176 GLY A CA 1
ATOM 1401 C C . GLY A 1 177 ? 19.998 45.670 3.486 1.00 27.52 176 GLY A C 1
ATOM 1402 O O . GLY A 1 177 ? 20.191 44.456 3.305 1.00 25.56 176 GLY A O 1
ATOM 1403 N N . THR A 1 178 ? 21.008 46.539 3.554 1.00 28.20 177 THR A N 1
ATOM 1404 C CA . THR A 1 178 ? 22.409 46.094 3.381 1.00 28.51 177 THR A CA 1
ATOM 1405 C C . THR A 1 178 ? 22.818 45.011 4.407 1.00 30.06 177 THR A C 1
ATOM 1406 O O . THR A 1 178 ? 23.481 44.006 4.052 1.00 28.84 177 THR A O 1
ATOM 1410 N N . GLN A 1 179 ? 22.414 45.206 5.661 1.00 29.70 178 GLN A N 1
ATOM 1411 C CA . GLN A 1 179 ? 22.706 44.244 6.722 1.00 33.42 178 GLN A CA 1
ATOM 1412 C C . GLN A 1 179 ? 22.075 42.888 6.397 1.00 30.51 178 GLN A C 1
ATOM 1413 O O . GLN A 1 179 ? 22.708 41.860 6.567 1.00 29.68 178 GLN A O 1
ATOM 1419 N N . ASP A 1 180 ? 20.827 42.902 5.937 1.00 28.36 179 ASP A N 1
ATOM 1420 C CA . ASP A 1 180 ? 20.147 41.655 5.590 1.00 28.37 179 ASP A CA 1
ATOM 1421 C C . ASP A 1 180 ? 20.905 40.909 4.499 1.00 26.00 179 ASP A C 1
ATOM 1422 O O . ASP A 1 180 ? 21.125 39.702 4.601 1.00 27.46 179 ASP A O 1
ATOM 1427 N N . ILE A 1 181 ? 21.333 41.636 3.474 1.00 22.45 180 ILE A N 1
ATOM 1428 C CA . ILE A 1 181 ? 22.073 41.058 2.370 1.00 21.20 180 ILE A CA 1
ATOM 1429 C C . ILE A 1 181 ? 23.390 40.463 2.842 1.00 24.40 180 ILE A C 1
ATOM 1430 O O . ILE A 1 181 ? 23.762 39.341 2.465 1.00 21.09 180 ILE A O 1
ATOM 1443 N N . ALA A 1 183 ? 24.084 39.346 5.876 1.00 26.86 182 ALA A N 1
ATOM 1444 C CA . ALA A 1 183 ? 23.785 38.183 6.712 1.00 26.34 182 ALA A CA 1
ATOM 1445 C C . ALA A 1 183 ? 23.334 36.962 5.909 1.00 27.33 182 ALA A C 1
ATOM 1446 O O . ALA A 1 183 ? 23.515 35.834 6.341 1.00 27.36 182 ALA A O 1
ATOM 1448 N N . ARG A 1 184 ? 22.705 37.212 4.771 1.00 24.43 183 ARG A N 1
ATOM 1449 C CA . ARG A 1 184 ? 22.181 36.169 3.903 1.00 24.40 183 ARG A CA 1
ATOM 1450 C C . ARG A 1 184 ? 23.278 35.591 3.013 1.00 25.51 183 ARG A C 1
ATOM 1451 O O . ARG A 1 184 ? 23.193 34.432 2.592 1.00 24.07 183 ARG A O 1
ATOM 1459 N N . THR A 1 185 ? 24.304 36.390 2.722 1.00 25.49 184 THR A N 1
ATOM 1460 C CA . THR A 1 185 ? 25.350 35.987 1.766 1.00 26.65 184 THR A CA 1
ATOM 1461 C C . THR A 1 185 ? 26.751 35.897 2.323 1.00 28.57 184 THR A C 1
ATOM 1462 O O . THR A 1 185 ? 27.651 35.437 1.625 1.00 27.58 184 THR A O 1
ATOM 1466 N N . SER A 1 186 ? 26.948 36.361 3.547 1.00 29.94 185 SER A N 1
ATOM 1467 C CA . SER A 1 186 ? 28.288 36.445 4.145 1.00 33.02 185 SER A CA 1
ATOM 1468 C C . SER A 1 186 ? 29.237 37.311 3.302 1.00 33.03 185 SER A C 1
ATOM 1469 O O . SER A 1 186 ? 30.406 36.992 3.150 1.00 33.67 185 SER A O 1
ATOM 1472 N N . SER A 1 187 ? 28.730 38.403 2.740 1.00 32.22 186 SER A N 1
ATOM 1473 C CA . SER A 1 187 ? 29.557 39.304 1.932 1.00 31.73 186 SER A CA 1
ATOM 1474 C C . SER A 1 187 ? 29.825 40.560 2.743 1.00 29.41 186 SER A C 1
ATOM 1475 O O . SER A 1 187 ? 29.040 40.887 3.621 1.00 26.23 186 SER A O 1
ATOM 1478 N N . SER A 1 188 ? 30.929 41.245 2.450 1.00 29.56 187 SER A N 1
ATOM 1479 C CA . SER A 1 188 ? 31.274 42.498 3.130 1.00 31.22 187 SER A CA 1
ATOM 1480 C C . SER A 1 188 ? 30.414 43.684 2.685 1.00 31.14 187 SER A C 1
ATOM 1481 O O . SER A 1 188 ? 29.881 43.734 1.571 1.00 27.85 187 SER A O 1
ATOM 1484 N N . ARG A 1 189 ? 30.318 44.671 3.560 1.00 31.69 188 ARG A N 1
ATOM 1485 C CA . ARG A 1 189 ? 29.597 45.882 3.235 1.00 30.35 188 ARG A CA 1
ATOM 1486 C C . ARG A 1 189 ? 30.179 46.532 1.987 1.00 31.18 188 ARG A C 1
ATOM 1487 O O . ARG A 1 189 ? 29.442 46.981 1.102 1.00 27.53 188 ARG A O 1
ATOM 1495 N N . GLU A 1 190 ? 31.503 46.588 1.907 1.00 29.34 189 GLU A N 1
ATOM 1496 C CA . GLU A 1 190 ? 32.145 47.206 0.753 1.00 30.18 189 GLU A CA 1
ATOM 1497 C C . GLU A 1 190 ? 31.753 46.569 -0.578 1.00 28.73 189 GLU A C 1
ATOM 1498 O O . GLU A 1 190 ? 31.409 47.280 -1.528 1.00 28.16 189 GLU A O 1
ATOM 1501 N N . THR A 1 191 ? 31.795 45.235 -0.646 1.00 27.53 190 THR A N 1
ATOM 1502 C CA A THR A 1 191 ? 31.471 44.529 -1.897 0.50 26.07 190 THR A CA 1
ATOM 1503 C CA B THR A 1 191 ? 31.473 44.514 -1.871 0.50 26.85 190 THR A CA 1
ATOM 1504 C C . THR A 1 191 ? 29.962 44.581 -2.192 1.00 25.88 190 THR A C 1
ATOM 1505 O O . THR A 1 191 ? 29.573 44.736 -3.344 1.00 28.59 190 THR A O 1
ATOM 1512 N N . VAL A 1 192 ? 29.118 44.473 -1.168 1.00 25.51 191 VAL A N 1
ATOM 1513 C CA . VAL A 1 192 ? 27.653 44.562 -1.364 1.00 25.95 191 VAL A CA 1
ATOM 1514 C C . VAL A 1 192 ? 27.323 45.954 -1.908 1.00 26.14 191 VAL A C 1
ATOM 1515 O O . VAL A 1 192 ? 26.626 46.097 -2.917 1.00 22.65 191 VAL A O 1
ATOM 1519 N N . SER A 1 193 ? 27.859 46.992 -1.261 1.00 25.05 192 SER A N 1
ATOM 1520 C CA . SER A 1 193 ? 27.652 48.363 -1.729 1.00 25.52 192 SER A CA 1
ATOM 1521 C C . SER A 1 193 ? 28.077 48.582 -3.178 1.00 27.02 192 SER A C 1
ATOM 1522 O O . SER A 1 193 ? 27.345 49.184 -3.961 1.00 28.72 192 SER A O 1
ATOM 1525 N N . ARG A 1 194 ? 29.274 48.122 -3.515 1.00 29.47 193 ARG A N 1
ATOM 1526 C CA . ARG A 1 194 ? 29.796 48.253 -4.869 1.00 30.98 193 ARG A CA 1
ATOM 1527 C C . ARG A 1 194 ? 28.879 47.597 -5.893 1.00 29.69 193 ARG A C 1
ATOM 1528 O O . ARG A 1 194 ? 28.561 48.193 -6.930 1.00 28.83 193 ARG A O 1
ATOM 1536 N N . VAL A 1 195 ? 28.466 46.358 -5.603 1.00 28.62 194 VAL A N 1
ATOM 1537 C CA . VAL A 1 195 ? 27.600 45.619 -6.516 1.00 25.13 194 VAL A CA 1
ATOM 1538 C C . VAL A 1 195 ? 26.238 46.284 -6.667 1.00 23.63 194 VAL A C 1
ATOM 1539 O O . VAL A 1 195 ? 25.778 46.440 -7.783 1.00 27.37 194 VAL A O 1
ATOM 1543 N N . LEU A 1 196 ? 25.595 46.676 -5.566 1.00 24.16 195 LEU A N 1
ATOM 1544 C CA . LEU A 1 196 ? 24.280 47.339 -5.625 1.00 24.52 195 LEU A CA 1
ATOM 1545 C C . LEU A 1 196 ? 24.315 48.658 -6.414 1.00 27.09 195 LEU A C 1
ATOM 1546 O O . LEU A 1 196 ? 23.405 48.946 -7.174 1.00 25.92 195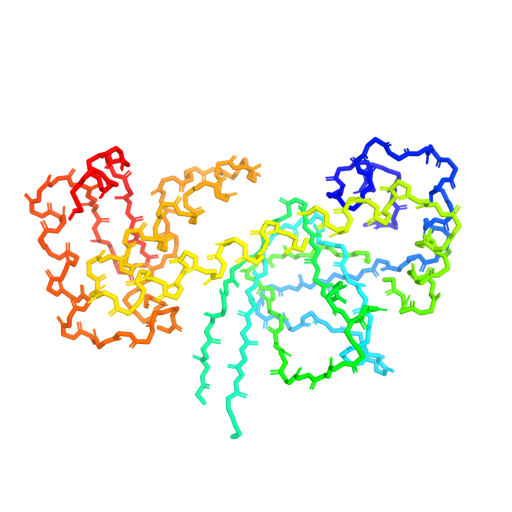 LEU A O 1
ATOM 1551 N N . LYS A 1 197 ? 25.371 49.453 -6.236 1.00 30.27 196 LYS A N 1
ATOM 1552 C CA . LYS A 1 197 ? 25.488 50.704 -6.999 1.00 29.97 196 LYS A CA 1
ATOM 1553 C C . LYS A 1 197 ? 25.619 50.445 -8.499 1.00 28.08 196 LYS A C 1
ATOM 1554 O O . LYS A 1 197 ? 25.013 51.144 -9.275 1.00 28.20 196 LYS A O 1
ATOM 1560 N N . ARG A 1 198 ? 26.376 49.427 -8.901 1.00 28.88 197 ARG A N 1
ATOM 1561 C CA . ARG A 1 198 ? 26.519 49.110 -10.316 1.00 30.71 197 ARG A CA 1
ATOM 1562 C C . ARG A 1 198 ? 25.188 48.605 -10.900 1.00 31.19 197 ARG A C 1
ATOM 1563 O O . ARG A 1 198 ? 24.856 48.926 -12.042 1.00 32.55 197 ARG A O 1
ATOM 1571 N N . LEU A 1 199 ? 24.415 47.838 -10.128 1.00 28.93 198 LEU A N 1
ATOM 1572 C CA . LEU A 1 199 ? 23.100 47.351 -10.593 1.00 28.56 198 LEU A CA 1
ATOM 1573 C C . LEU A 1 199 ? 22.099 48.484 -10.666 1.00 27.46 198 LEU A C 1
ATOM 1574 O O . LEU A 1 199 ? 21.256 48.512 -11.551 1.00 30.03 198 LEU A O 1
ATOM 1579 N N . GLU A 1 200 ? 22.188 49.430 -9.738 1.00 29.93 199 GLU A N 1
ATOM 1580 C CA . GLU A 1 200 ? 21.317 50.594 -9.784 1.00 31.57 199 GLU A CA 1
ATOM 1581 C C . GLU A 1 200 ? 21.707 51.471 -10.982 1.00 32.31 199 GLU A C 1
ATOM 1582 O O . GLU A 1 200 ? 20.837 52.036 -11.649 1.00 31.92 199 GLU A O 1
ATOM 1588 N N . ALA A 1 201 ? 23.006 51.544 -11.267 1.00 34.07 200 ALA A N 1
ATOM 1589 C CA . ALA A 1 201 ? 23.514 52.319 -12.415 1.00 35.65 200 ALA A CA 1
ATOM 1590 C C . ALA A 1 201 ? 23.050 51.729 -13.756 1.00 36.97 200 ALA A C 1
ATOM 1591 O O . ALA A 1 201 ? 22.868 52.465 -14.729 1.00 37.68 200 ALA A O 1
ATOM 1593 N N . HIS A 1 202 ? 22.841 50.413 -13.808 1.00 35.31 201 HIS A N 1
ATOM 1594 C CA . HIS A 1 202 ? 22.370 49.755 -15.028 1.00 34.70 201 HIS A CA 1
ATOM 1595 C C . HIS A 1 202 ? 20.846 49.663 -15.101 1.00 32.41 201 HIS A C 1
ATOM 1596 O O . HIS A 1 202 ? 20.310 48.975 -15.961 1.00 33.37 201 HIS A O 1
ATOM 1603 N N . ASN A 1 203 ? 20.151 50.362 -14.210 1.00 31.76 202 ASN A N 1
ATOM 1604 C CA . ASN A 1 203 ? 18.687 50.354 -14.157 1.00 32.59 202 ASN A CA 1
ATOM 1605 C C . ASN A 1 203 ? 18.069 48.972 -13.914 1.00 31.88 202 ASN A C 1
ATOM 1606 O O . ASN A 1 203 ? 16.922 48.720 -14.309 1.00 32.03 202 ASN A O 1
ATOM 1611 N N . ILE A 1 204 ? 18.824 48.094 -13.251 1.00 29.48 203 ILE A N 1
ATOM 1612 C CA . ILE A 1 204 ? 18.351 46.751 -12.919 1.00 27.52 203 ILE A CA 1
ATOM 1613 C C . ILE A 1 204 ? 17.522 46.765 -11.634 1.00 26.86 203 ILE A C 1
ATOM 1614 O O . ILE A 1 204 ? 16.547 46.023 -11.513 1.00 24.65 203 ILE A O 1
ATOM 1619 N N . LEU A 1 205 ? 17.879 47.641 -10.692 1.00 26.87 204 LEU A N 1
ATOM 1620 C CA . LEU A 1 205 ? 17.161 47.758 -9.442 1.00 27.17 204 LEU A CA 1
ATOM 1621 C C . LEU A 1 205 ? 17.288 49.145 -8.808 1.00 26.43 204 LEU A C 1
ATOM 1622 O O . LEU A 1 205 ? 18.056 49.976 -9.291 1.00 25.82 204 LEU A O 1
ATOM 1627 N N . GLU A 1 206 ? 16.481 49.384 -7.772 1.00 25.26 205 GLU A N 1
ATOM 1628 C CA . GLU A 1 206 ? 16.500 50.611 -6.976 1.00 24.88 205 GLU A CA 1
ATOM 1629 C C . GLU A 1 206 ? 16.729 50.231 -5.523 1.00 24.99 205 GLU A C 1
ATOM 1630 O O . GLU A 1 206 ? 16.004 49.396 -4.970 1.00 23.04 205 GLU A O 1
ATOM 1636 N N . VAL A 1 207 ? 17.740 50.844 -4.920 1.00 22.30 206 VAL A N 1
ATOM 1637 C CA . VAL A 1 207 ? 18.134 50.550 -3.554 1.00 25.63 206 VAL A CA 1
ATOM 1638 C C . VAL A 1 207 ? 17.661 51.615 -2.561 1.00 27.53 206 VAL A C 1
ATOM 1639 O O . VAL A 1 207 ? 17.976 52.801 -2.717 1.00 26.01 206 VAL A O 1
ATOM 1643 N N . SER A 1 208 ? 16.885 51.178 -1.566 1.00 25.65 207 SER A N 1
ATOM 1644 C CA . SER A 1 208 ? 16.399 52.012 -0.485 1.00 28.25 207 SER A CA 1
ATOM 1645 C C . SER A 1 208 ? 17.012 51.441 0.779 1.00 28.36 207 SER A C 1
ATOM 1646 O O . SER A 1 208 ? 17.584 50.354 0.748 1.00 30.19 207 SER A O 1
ATOM 1649 N N . PRO A 1 209 ? 16.954 52.181 1.892 1.00 30.64 208 PRO A N 1
ATOM 1650 C CA . PRO A 1 209 ? 17.555 51.638 3.115 1.00 30.78 208 PRO A CA 1
ATOM 1651 C C . PRO A 1 209 ? 16.960 50.326 3.624 1.00 29.36 208 PRO A C 1
ATOM 1652 O O . PRO A 1 209 ? 17.671 49.572 4.263 1.00 28.67 208 PRO A O 1
ATOM 1656 N N . ARG A 1 210 ? 15.686 50.060 3.344 1.00 27.15 209 ARG A N 1
ATOM 1657 C CA . ARG A 1 210 ? 15.042 48.832 3.836 1.00 29.42 209 ARG A CA 1
ATOM 1658 C C . ARG A 1 210 ? 14.527 47.915 2.731 1.00 25.60 209 ARG A C 1
ATOM 1659 O O . ARG A 1 210 ? 13.845 46.932 3.008 1.00 28.61 209 ARG A O 1
ATOM 1662 N N . SER A 1 211 ? 14.870 48.217 1.484 1.00 22.81 210 SER A N 1
ATOM 1663 C CA . SER A 1 211 ? 14.438 47.390 0.378 1.00 23.51 210 SER A CA 1
ATOM 1664 C C . SER A 1 211 ? 15.249 47.565 -0.896 1.00 22.40 210 SER A C 1
ATOM 1665 O O . SER A 1 211 ? 15.984 48.541 -1.093 1.00 22.85 210 SER A O 1
ATOM 1668 N N . VAL A 1 212 ? 15.129 46.564 -1.746 1.00 21.02 211 VAL A N 1
ATOM 1669 C CA . VAL A 1 212 ? 15.721 46.558 -3.053 1.00 20.37 211 VAL A CA 1
ATOM 1670 C C . VAL A 1 212 ? 14.543 46.268 -3.978 1.00 22.70 211 VAL A C 1
ATOM 1671 O O . VAL A 1 212 ? 13.873 45.242 -3.842 1.00 19.87 211 VAL A O 1
ATOM 1675 N N . THR A 1 213 ? 14.276 47.195 -4.889 1.00 21.69 212 THR A N 1
ATOM 1676 C CA . THR A 1 213 ? 13.174 47.062 -5.839 1.00 22.46 212 THR A CA 1
ATOM 1677 C C . THR A 1 213 ? 13.746 46.589 -7.162 1.00 21.91 212 THR A C 1
ATOM 1678 O O . THR A 1 213 ? 14.582 47.258 -7.793 1.00 22.09 212 THR A O 1
ATOM 1682 N N . LEU A 1 214 ? 13.302 45.403 -7.571 1.00 22.36 213 LEU A N 1
ATOM 1683 C CA A LEU A 1 214 ? 13.732 44.816 -8.817 0.50 21.95 213 LEU A CA 1
ATOM 1684 C CA B LEU A 1 214 ? 13.738 44.824 -8.837 0.50 22.59 213 LEU A CA 1
ATOM 1685 C C . LEU A 1 214 ? 12.955 45.458 -9.963 1.00 23.97 213 LEU A C 1
ATOM 1686 O O . LEU A 1 214 ? 11.722 45.432 -9.966 1.00 25.70 213 LEU A O 1
ATOM 1695 N N . LEU A 1 215 ? 13.681 46.040 -10.913 1.00 25.92 214 LEU A N 1
ATOM 1696 C CA . LEU A 1 215 ? 13.073 46.670 -12.076 1.00 27.62 214 LEU A CA 1
ATOM 1697 C C . LEU A 1 215 ? 13.133 45.764 -13.304 1.00 28.22 214 LEU A C 1
ATOM 1698 O O . LEU A 1 215 ? 12.214 45.766 -14.113 1.00 32.07 214 LEU A O 1
ATOM 1703 N N . ASP A 1 216 ? 14.211 45.002 -13.439 1.00 29.22 215 ASP A N 1
ATOM 1704 C CA . ASP A 1 216 ? 14.409 44.143 -14.606 1.00 29.32 215 ASP A CA 1
ATOM 1705 C C . ASP A 1 216 ? 15.064 42.804 -14.228 1.00 27.96 215 ASP A C 1
ATOM 1706 O O . ASP A 1 216 ? 16.290 42.684 -14.222 1.00 28.03 215 ASP A O 1
ATOM 1711 N N . LEU A 1 217 ? 14.223 41.803 -13.952 1.00 30.45 216 LEU A N 1
ATOM 1712 C CA . LEU A 1 217 ? 14.684 40.459 -13.553 1.00 30.88 216 LEU A CA 1
ATOM 1713 C C . LEU A 1 217 ? 15.538 39.824 -14.631 1.00 29.52 216 LEU A C 1
ATOM 1714 O O . LEU A 1 217 ? 16.615 39.296 -14.358 1.00 32.35 216 LEU A O 1
ATOM 1719 N N . ALA A 1 218 ? 15.039 39.869 -15.861 1.00 30.36 217 ALA A N 1
ATOM 1720 C CA . ALA A 1 218 ? 15.737 39.286 -17.008 1.00 30.15 217 ALA A CA 1
ATOM 1721 C C . ALA A 1 218 ? 17.131 39.871 -17.154 1.00 28.80 217 ALA A C 1
ATOM 1722 O O . ALA A 1 218 ? 18.082 39.137 -17.382 1.00 29.13 217 ALA A O 1
ATOM 1724 N N . ALA A 1 219 ? 17.259 41.185 -16.988 1.00 30.59 218 ALA A N 1
ATOM 1725 C CA . ALA A 1 219 ? 18.567 41.853 -17.073 1.00 31.84 218 ALA A CA 1
ATOM 1726 C C . ALA A 1 219 ? 19.502 41.425 -15.935 1.00 32.25 218 ALA A C 1
ATOM 1727 O O . ALA A 1 219 ? 20.708 41.302 -16.140 1.00 33.37 218 ALA A O 1
ATOM 1729 N N . LEU A 1 220 ? 18.943 41.236 -14.739 1.00 31.86 219 LEU A N 1
ATOM 1730 C CA . LEU A 1 220 ? 19.717 40.791 -13.568 1.00 31.33 219 LEU A CA 1
ATOM 1731 C C . LEU A 1 220 ? 20.290 39.400 -13.832 1.00 31.27 219 LEU A C 1
ATOM 173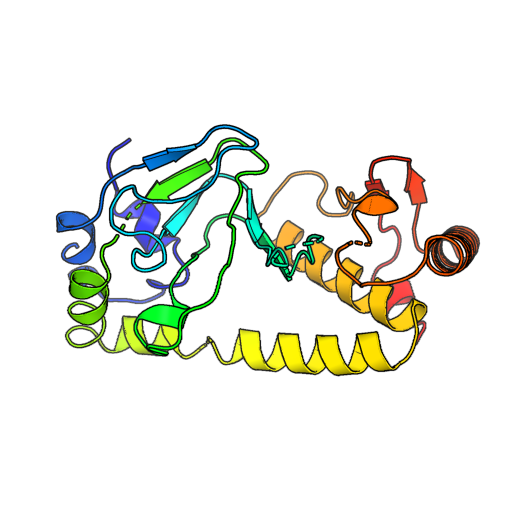2 O O . LEU A 1 220 ? 21.488 39.178 -13.700 1.00 32.85 219 LEU A O 1
ATOM 1737 N N . GLU A 1 221 ? 19.420 38.481 -14.239 1.00 34.09 220 GLU A N 1
ATOM 1738 C CA . GLU A 1 221 ? 19.821 37.110 -14.532 1.00 35.54 220 GLU A CA 1
ATOM 1739 C C . GLU A 1 221 ? 20.674 36.963 -15.778 1.00 40.31 220 GLU A C 1
ATOM 1740 O O . GLU A 1 221 ? 21.518 36.066 -15.838 1.00 40.49 220 GLU A O 1
ATOM 1746 N N . ALA A 1 222 ? 20.432 37.805 -16.778 1.00 43.04 221 ALA A N 1
ATOM 1747 C CA . ALA A 1 222 ? 21.221 37.780 -18.008 1.00 47.36 221 ALA A CA 1
ATOM 1748 C C . ALA A 1 222 ? 22.648 38.211 -17.706 1.00 51.01 221 ALA A C 1
ATOM 1749 O O . ALA A 1 222 ? 23.602 37.542 -18.102 1.00 51.94 221 ALA A O 1
ATOM 1751 N N . LEU A 1 223 ? 22.773 39.336 -17.000 1.00 55.96 222 LEU A N 1
ATOM 1752 C CA . LEU A 1 223 ? 24.061 39.909 -16.616 1.00 58.01 222 LEU A CA 1
ATOM 1753 C C . LEU A 1 223 ? 24.809 38.940 -15.699 1.00 60.79 222 LEU A C 1
ATOM 1754 O O . LEU A 1 223 ? 24.835 39.114 -14.479 1.00 62.18 222 LEU A O 1
ATOM 1759 N N . SER A 1 224 ? 25.406 37.914 -16.304 1.00 62.65 223 SER A N 1
ATOM 1760 C CA . SER A 1 224 ? 26.148 36.888 -15.575 1.00 63.36 223 SER A CA 1
ATOM 1761 C C . SER A 1 224 ? 27.259 36.307 -16.446 1.00 64.76 223 SER A C 1
ATOM 1762 O O . SER A 1 224 ? 28.440 36.404 -16.106 1.00 66.27 223 SER A O 1
#